Protein AF-A0A972D7H2-F1 (afdb_monomer_lite)

Structure (mmCIF, N/CA/C/O backbone):
data_AF-A0A972D7H2-F1
#
_entry.id   AF-A0A972D7H2-F1
#
loop_
_atom_site.group_PDB
_atom_site.id
_atom_site.type_symbol
_atom_site.label_atom_id
_atom_site.label_alt_id
_atom_site.label_comp_id
_atom_site.label_asym_id
_atom_site.label_entity_id
_atom_site.label_seq_id
_atom_site.pdbx_PDB_ins_code
_atom_site.Cartn_x
_atom_site.Cartn_y
_atom_site.Cartn_z
_atom_site.occupancy
_atom_site.B_iso_or_equiv
_atom_site.auth_seq_id
_atom_site.auth_comp_id
_atom_site.auth_asym_id
_atom_site.auth_atom_id
_atom_site.pdbx_PDB_model_num
ATOM 1 N N . MET A 1 1 ? 6.252 17.480 6.987 1.00 74.50 1 MET A N 1
ATOM 2 C CA . MET A 1 1 ? 6.731 16.489 5.994 1.00 74.50 1 MET A CA 1
ATOM 3 C C . MET A 1 1 ? 5.592 15.931 5.145 1.00 74.50 1 MET A C 1
ATOM 5 O O . MET A 1 1 ? 5.619 16.167 3.950 1.00 74.50 1 MET A O 1
ATOM 9 N N . ALA A 1 2 ? 4.555 15.299 5.715 1.00 79.94 2 ALA A N 1
ATOM 10 C CA . ALA A 1 2 ? 3.420 14.775 4.929 1.00 79.94 2 ALA A CA 1
ATOM 11 C C . ALA A 1 2 ? 2.695 15.836 4.071 1.00 79.94 2 ALA A C 1
ATOM 13 O O . ALA A 1 2 ? 2.319 15.566 2.938 1.00 79.94 2 ALA A O 1
ATOM 14 N N . THR A 1 3 ? 2.565 17.066 4.576 1.00 86.88 3 THR A N 1
ATOM 15 C CA . THR A 1 3 ? 1.987 18.200 3.833 1.00 86.88 3 THR A CA 1
ATOM 16 C C . THR A 1 3 ? 2.800 18.594 2.600 1.00 86.88 3 THR A C 1
ATOM 18 O O . THR A 1 3 ? 2.220 18.931 1.575 1.00 86.88 3 THR A O 1
ATOM 21 N N . LEU A 1 4 ? 4.132 18.516 2.675 1.00 90.06 4 LEU A N 1
ATOM 22 C CA . LEU A 1 4 ? 5.018 18.800 1.543 1.00 90.06 4 LEU A CA 1
ATOM 23 C C . LEU A 1 4 ? 4.892 17.720 0.468 1.00 90.06 4 LEU A C 1
ATOM 25 O O . LEU A 1 4 ? 4.813 18.045 -0.709 1.00 90.06 4 LEU A O 1
ATOM 29 N N . VAL A 1 5 ? 4.811 16.451 0.881 1.00 87.50 5 VAL A N 1
ATOM 30 C CA . VAL A 1 5 ? 4.584 15.324 -0.038 1.00 87.50 5 VAL A CA 1
ATOM 31 C C . VAL A 1 5 ? 3.236 15.475 -0.744 1.00 87.50 5 VAL A C 1
ATOM 33 O O . VAL A 1 5 ? 3.167 15.346 -1.961 1.00 87.50 5 VAL A O 1
ATOM 36 N N . LEU A 1 6 ? 2.183 15.830 -0.004 1.00 89.06 6 LEU A N 1
ATOM 37 C CA . LEU A 1 6 ? 0.860 16.091 -0.574 1.00 89.06 6 LEU A CA 1
ATOM 38 C C . LEU A 1 6 ? 0.866 17.254 -1.569 1.00 89.06 6 LEU A C 1
ATOM 40 O O . LEU A 1 6 ? 0.322 17.121 -2.661 1.00 89.06 6 LEU A O 1
ATOM 44 N N . LEU A 1 7 ? 1.503 18.376 -1.226 1.00 94.00 7 LEU A N 1
ATOM 45 C CA . LEU A 1 7 ? 1.633 19.508 -2.145 1.00 94.00 7 LEU A CA 1
ATOM 46 C C . LEU A 1 7 ? 2.403 19.122 -3.411 1.00 94.00 7 LEU A C 1
ATOM 48 O O . LEU A 1 7 ? 1.968 19.464 -4.507 1.00 94.00 7 LEU A O 1
ATOM 52 N N . ALA A 1 8 ? 3.493 18.363 -3.278 1.00 92.38 8 ALA A N 1
ATOM 53 C CA . ALA A 1 8 ? 4.245 17.864 -4.424 1.00 92.38 8 ALA A CA 1
ATOM 54 C C . ALA A 1 8 ? 3.374 16.980 -5.331 1.00 92.38 8 ALA A C 1
ATOM 56 O O . ALA A 1 8 ? 3.369 17.172 -6.543 1.00 92.38 8 ALA A O 1
ATOM 57 N N . MET A 1 9 ? 2.583 16.067 -4.759 1.00 93.12 9 MET A N 1
ATOM 58 C CA . MET A 1 9 ? 1.653 15.233 -5.528 1.00 93.12 9 MET A CA 1
ATOM 59 C C . MET A 1 9 ? 0.593 16.063 -6.259 1.00 93.12 9 MET A C 1
ATOM 61 O O . MET A 1 9 ? 0.313 15.803 -7.424 1.00 93.12 9 MET A O 1
ATOM 65 N N . ILE A 1 10 ? 0.030 17.087 -5.613 1.00 94.31 10 ILE A N 1
ATOM 66 C CA . ILE A 1 10 ? -0.956 17.973 -6.247 1.00 94.31 10 ILE A CA 1
ATOM 67 C C . ILE A 1 10 ? -0.339 18.697 -7.448 1.00 94.31 10 ILE A C 1
ATOM 69 O O . ILE A 1 10 ? -0.945 18.734 -8.517 1.00 94.31 10 ILE A O 1
ATOM 73 N N . VAL A 1 11 ? 0.875 19.234 -7.297 1.00 95.38 11 VAL A N 1
ATOM 74 C CA . VAL A 1 11 ? 1.580 19.933 -8.383 1.00 95.38 11 VAL A CA 1
ATOM 75 C C . VAL A 1 11 ? 1.874 18.987 -9.546 1.00 95.38 11 VAL A C 1
ATOM 77 O O . VAL A 1 11 ? 1.596 19.326 -10.694 1.00 95.38 11 VAL A O 1
ATOM 80 N N . VAL A 1 12 ? 2.389 17.789 -9.260 1.00 93.50 12 VAL A N 1
ATOM 81 C CA . VAL A 1 12 ? 2.706 16.783 -10.284 1.00 93.50 12 VAL A CA 1
ATOM 82 C C . VAL A 1 12 ? 1.443 16.328 -11.026 1.00 93.50 12 VAL A C 1
ATOM 84 O O . VAL A 1 12 ? 1.440 16.285 -12.255 1.00 93.50 12 VAL A O 1
ATOM 87 N N . ALA A 1 13 ? 0.347 16.071 -10.308 1.00 92.62 13 ALA A N 1
ATOM 88 C CA . ALA A 1 13 ? -0.932 15.698 -10.911 1.00 92.62 13 ALA A CA 1
ATOM 89 C C . ALA A 1 13 ? -1.507 16.819 -11.791 1.00 92.62 13 ALA A C 1
ATOM 91 O O . ALA A 1 13 ? -1.978 16.561 -12.900 1.00 92.62 13 ALA A O 1
ATOM 92 N N . ALA A 1 14 ? -1.431 18.072 -11.331 1.00 94.69 14 ALA A N 1
ATOM 93 C CA . ALA A 1 14 ? -1.861 19.230 -12.109 1.00 94.69 14 ALA A CA 1
ATOM 94 C C . ALA A 1 14 ? -1.016 19.410 -13.382 1.00 94.69 14 ALA A C 1
ATOM 96 O O . ALA A 1 14 ? -1.569 19.680 -14.448 1.00 94.69 14 ALA A O 1
ATOM 97 N N . ALA A 1 15 ? 0.303 19.201 -13.298 1.00 92.94 15 ALA A N 1
ATOM 98 C CA . ALA A 1 15 ? 1.198 19.253 -14.451 1.00 92.94 15 ALA A CA 1
ATOM 99 C C . ALA A 1 15 ? 0.859 18.168 -15.488 1.00 92.94 15 ALA A C 1
ATOM 101 O O . ALA A 1 15 ? 0.729 18.477 -16.672 1.00 92.94 15 ALA A O 1
ATOM 102 N N . GLN A 1 16 ? 0.632 16.920 -15.061 1.00 92.94 16 GLN A N 1
ATOM 103 C CA . GLN A 1 16 ? 0.207 15.846 -15.966 1.00 92.94 16 GLN A CA 1
ATOM 104 C C . GLN A 1 16 ? -1.153 16.132 -16.614 1.00 92.94 16 GLN A C 1
ATOM 106 O O . GLN A 1 16 ? -1.314 15.922 -17.817 1.00 92.94 16 GLN A O 1
ATOM 111 N N . ALA A 1 17 ? -2.126 16.634 -15.848 1.00 91.81 17 ALA A N 1
ATOM 112 C CA . ALA A 1 17 ? -3.437 17.001 -16.378 1.00 91.81 17 ALA A CA 1
ATOM 113 C C . ALA A 1 17 ? -3.331 18.113 -17.436 1.00 91.81 17 ALA A C 1
ATOM 115 O O . ALA A 1 17 ? -3.948 18.016 -18.498 1.00 91.81 17 ALA A O 1
ATOM 116 N N . LEU A 1 18 ? -2.502 19.131 -17.183 1.00 92.69 18 LEU A N 1
ATOM 117 C CA . LEU A 1 18 ? -2.253 20.220 -18.125 1.00 92.69 18 LEU A CA 1
ATOM 118 C C . LEU A 1 18 ? -1.589 19.717 -19.412 1.00 92.69 18 LEU A C 1
ATOM 120 O O . LEU A 1 18 ? -2.056 20.038 -20.503 1.00 92.69 18 LEU A O 1
ATOM 124 N N . LEU A 1 19 ? -0.537 18.903 -19.299 1.00 90.75 19 LEU A N 1
ATOM 125 C CA . LEU A 1 19 ? 0.175 18.359 -20.457 1.00 90.75 19 LEU A CA 1
ATOM 126 C C . LEU A 1 19 ? -0.716 17.442 -21.311 1.00 90.75 19 LEU A C 1
ATOM 128 O O . LEU A 1 19 ? -0.676 17.520 -22.540 1.00 90.75 19 LEU A O 1
ATOM 132 N N . ARG A 1 20 ? -1.581 16.628 -20.688 1.00 90.75 20 ARG A N 1
ATOM 133 C CA . ARG A 1 20 ? -2.591 15.828 -21.408 1.00 90.75 20 ARG A CA 1
ATOM 134 C C . ARG A 1 20 ? -3.602 16.716 -22.133 1.00 90.75 20 ARG A C 1
ATOM 136 O O . ARG A 1 20 ? -3.950 16.439 -23.277 1.00 90.75 20 ARG A O 1
ATOM 143 N N . ASN A 1 21 ? -4.029 17.814 -21.509 1.00 92.69 21 ASN A N 1
ATOM 144 C CA . ASN A 1 21 ? -4.937 18.761 -22.152 1.00 92.69 21 ASN A CA 1
ATOM 145 C C . ASN A 1 21 ? -4.282 19.465 -23.357 1.00 92.69 21 ASN A C 1
ATOM 147 O O . ASN A 1 21 ? -4.898 19.585 -24.410 1.00 92.69 21 ASN A O 1
ATOM 151 N N . LEU A 1 22 ? -3.010 19.861 -23.243 1.00 90.44 22 LEU A N 1
ATOM 152 C CA . LEU A 1 22 ? -2.249 20.468 -24.344 1.00 90.44 22 LEU A CA 1
ATOM 153 C C . LEU A 1 22 ? -2.005 19.487 -25.500 1.00 90.44 22 LEU A C 1
ATOM 155 O O . LEU A 1 22 ? -2.090 19.863 -26.671 1.00 90.44 22 LEU A O 1
ATOM 159 N N . THR A 1 23 ? -1.781 18.216 -25.174 1.00 89.12 23 THR A N 1
ATOM 160 C CA . THR A 1 23 ? -1.689 17.131 -26.158 1.00 89.12 23 THR A CA 1
ATOM 161 C C . THR A 1 23 ? -2.988 16.995 -26.955 1.00 89.12 23 THR A C 1
ATOM 163 O O . THR A 1 23 ? -2.945 16.931 -28.182 1.00 89.12 23 THR A O 1
ATOM 166 N N . ASN A 1 24 ? -4.147 17.059 -26.287 1.00 87.88 24 ASN A N 1
ATOM 167 C CA . ASN A 1 24 ? -5.454 17.041 -26.957 1.00 87.88 24 ASN A CA 1
ATOM 168 C C . ASN A 1 24 ? -5.671 18.248 -27.886 1.00 87.88 24 ASN A C 1
ATOM 170 O O . ASN A 1 24 ? -6.401 18.137 -28.866 1.00 87.88 24 ASN A O 1
ATOM 174 N N . THR A 1 25 ? -5.029 19.390 -27.614 1.00 86.38 25 THR A N 1
ATOM 175 C CA . THR A 1 25 ? -5.073 20.577 -28.491 1.00 86.38 25 THR A CA 1
ATOM 176 C C . THR A 1 25 ? -4.073 20.540 -29.655 1.00 86.38 25 THR A C 1
ATOM 178 O O . THR A 1 25 ? -4.025 21.481 -30.442 1.00 86.38 25 THR A O 1
ATOM 181 N N . GLY A 1 26 ? -3.284 19.466 -29.793 1.00 82.62 26 GLY A N 1
ATOM 182 C CA . GLY A 1 26 ? -2.349 19.268 -30.906 1.00 82.62 26 GLY A CA 1
ATOM 183 C C . GLY A 1 26 ? -0.938 19.825 -30.685 1.00 82.62 26 GLY A C 1
ATOM 184 O O . GLY A 1 26 ? -0.164 19.927 -31.636 1.00 82.62 26 GLY A O 1
ATOM 185 N N . ALA A 1 27 ? -0.564 20.178 -29.452 1.00 84.56 27 ALA A N 1
ATOM 186 C CA . ALA A 1 27 ? 0.799 20.605 -29.141 1.00 84.56 27 ALA A CA 1
ATOM 187 C C . ALA A 1 27 ? 1.770 19.407 -29.177 1.00 84.56 27 ALA A C 1
ATOM 189 O O . ALA A 1 27 ? 1.839 18.630 -28.228 1.00 84.56 27 ALA A O 1
ATOM 190 N N . GLY A 1 28 ? 2.547 19.265 -30.257 1.00 79.69 28 GLY A N 1
ATOM 191 C CA . GLY A 1 28 ? 3.482 18.141 -30.440 1.00 79.69 28 GLY A CA 1
ATOM 192 C C . GLY A 1 28 ? 4.519 17.992 -29.318 1.00 79.69 28 GLY A C 1
ATOM 193 O O . GLY A 1 28 ? 4.772 16.881 -28.862 1.00 79.69 28 GLY A O 1
ATOM 194 N N . TRP A 1 29 ? 5.028 19.111 -28.789 1.00 86.44 29 TRP A N 1
ATOM 195 C CA . TRP A 1 29 ? 5.993 19.131 -27.679 1.00 86.44 29 TRP A CA 1
ATOM 196 C C . TRP A 1 29 ? 5.413 18.615 -26.351 1.00 86.44 29 TRP A C 1
ATOM 198 O O . TRP A 1 29 ? 6.158 18.168 -25.480 1.00 86.44 29 TRP A O 1
ATOM 208 N N . ALA A 1 30 ? 4.085 18.651 -26.176 1.00 86.31 30 ALA A N 1
ATOM 209 C CA . ALA A 1 30 ? 3.447 18.192 -24.945 1.00 86.31 30 ALA A CA 1
ATOM 210 C C . ALA A 1 30 ? 3.551 16.666 -24.786 1.00 86.31 30 ALA A C 1
ATOM 212 O O . ALA A 1 30 ? 3.687 16.182 -23.664 1.00 86.31 30 ALA A O 1
ATOM 213 N N . ASN A 1 31 ? 3.577 15.918 -25.896 1.00 85.25 31 ASN A N 1
ATOM 214 C CA . ASN A 1 31 ? 3.806 14.472 -25.878 1.00 85.25 31 ASN A CA 1
ATOM 215 C C . ASN A 1 31 ? 5.219 14.120 -25.400 1.00 85.25 31 ASN A C 1
ATOM 217 O O . ASN A 1 31 ? 5.384 13.220 -24.582 1.00 85.25 31 ASN A O 1
ATOM 221 N N . GLU A 1 32 ? 6.231 14.855 -25.863 1.00 86.88 32 GLU A N 1
ATOM 222 C CA . GLU A 1 32 ? 7.621 14.654 -25.435 1.00 86.88 32 GLU A CA 1
ATOM 223 C C . GLU A 1 32 ? 7.814 15.020 -23.956 1.00 86.88 32 GLU A C 1
ATOM 225 O O . GLU A 1 32 ? 8.515 14.332 -23.218 1.00 86.88 32 GLU A O 1
ATOM 230 N N . ALA A 1 33 ? 7.134 16.065 -23.478 1.00 87.50 33 ALA A N 1
ATOM 231 C CA . ALA A 1 33 ? 7.126 16.395 -22.056 1.00 87.50 33 ALA A CA 1
ATOM 232 C C . ALA A 1 33 ? 6.416 15.316 -21.208 1.00 87.50 33 ALA A C 1
ATOM 234 O O . ALA A 1 33 ? 6.850 15.023 -20.092 1.00 87.50 33 ALA A O 1
ATOM 235 N N . LEU A 1 34 ? 5.347 14.695 -21.728 1.00 86.62 34 LEU A N 1
ATOM 236 C CA . LEU A 1 34 ? 4.644 13.598 -21.051 1.00 86.62 34 LEU A CA 1
ATOM 237 C C . LEU A 1 34 ? 5.514 12.347 -20.908 1.00 86.62 34 LEU A C 1
ATOM 239 O O . LEU A 1 34 ? 5.491 11.722 -19.849 1.00 86.62 34 LEU A O 1
ATOM 243 N N . THR A 1 35 ? 6.299 11.991 -21.927 1.00 83.75 35 THR A N 1
ATOM 244 C CA . THR A 1 35 ? 7.197 10.829 -21.847 1.00 83.75 35 THR A CA 1
ATOM 245 C C . THR A 1 35 ? 8.329 11.055 -20.846 1.00 83.75 35 THR A C 1
ATOM 247 O O . THR A 1 35 ? 8.656 10.144 -20.087 1.00 83.75 35 THR A O 1
ATOM 250 N N . GLN A 1 36 ? 8.861 12.279 -20.744 1.00 86.50 36 GLN A N 1
ATOM 251 C CA . GLN A 1 36 ? 9.856 12.627 -19.717 1.00 86.50 36 GLN A CA 1
ATOM 252 C C . GLN A 1 36 ? 9.303 12.537 -18.287 1.00 86.50 36 GLN A C 1
ATOM 254 O O . GLN A 1 36 ? 10.052 12.262 -17.346 1.00 86.50 36 GLN A O 1
ATOM 259 N N . ILE A 1 37 ? 7.993 12.738 -18.109 1.00 87.19 37 ILE A N 1
ATOM 260 C CA . ILE A 1 37 ? 7.324 12.657 -16.807 1.00 87.19 37 ILE A CA 1
ATOM 261 C C . ILE A 1 37 ? 6.563 11.337 -16.592 1.00 87.19 37 ILE A C 1
ATOM 263 O O . ILE A 1 37 ? 5.710 11.253 -15.713 1.00 87.19 37 ILE A O 1
ATOM 267 N N . ALA A 1 38 ? 6.896 10.264 -17.317 1.00 82.88 38 ALA A N 1
ATOM 268 C CA . ALA A 1 38 ? 6.255 8.950 -17.150 1.00 82.88 38 ALA A CA 1
ATOM 269 C C . ALA A 1 38 ? 6.352 8.390 -15.711 1.00 82.88 38 ALA A C 1
ATOM 271 O O . ALA A 1 38 ? 5.503 7.618 -15.265 1.00 82.88 38 ALA A O 1
ATOM 272 N N . TRP A 1 39 ? 7.352 8.826 -14.938 1.00 85.31 39 TRP A N 1
ATOM 273 C CA . TRP A 1 39 ? 7.498 8.483 -13.520 1.00 85.31 39 TRP A CA 1
ATOM 274 C C . TRP A 1 39 ? 6.407 9.090 -12.620 1.00 85.31 39 TRP A C 1
ATOM 276 O O . TRP A 1 39 ? 6.195 8.602 -11.508 1.00 85.31 39 TRP A O 1
ATOM 286 N N . ALA A 1 40 ? 5.719 10.149 -13.061 1.00 88.62 40 ALA A N 1
ATOM 287 C CA . ALA A 1 40 ? 4.735 10.850 -12.243 1.00 88.62 40 ALA A CA 1
ATOM 288 C C . ALA A 1 40 ? 3.519 9.980 -11.917 1.00 88.62 40 ALA A C 1
ATOM 290 O O . ALA A 1 40 ? 3.101 9.968 -10.761 1.00 88.62 40 ALA A O 1
ATOM 291 N N . ASP A 1 41 ? 3.008 9.196 -12.872 1.00 86.06 41 ASP A N 1
ATOM 292 C CA . ASP A 1 41 ? 1.876 8.289 -12.626 1.00 86.06 41 ASP A CA 1
ATOM 293 C C . ASP A 1 41 ? 2.213 7.306 -11.489 1.00 86.06 41 ASP A C 1
ATOM 295 O O . ASP A 1 41 ? 1.456 7.130 -10.531 1.00 86.06 41 ASP A O 1
ATOM 299 N N . GLN A 1 42 ? 3.426 6.755 -11.541 1.00 82.69 42 GLN A N 1
ATOM 300 C CA . GLN A 1 42 ? 3.966 5.829 -10.550 1.00 82.69 42 GLN A CA 1
ATOM 301 C C . GLN A 1 42 ? 4.171 6.480 -9.176 1.00 82.69 42 GLN A C 1
ATOM 303 O O . GLN A 1 42 ? 3.840 5.892 -8.139 1.00 82.69 42 GLN A O 1
ATOM 308 N N . PHE A 1 43 ? 4.687 7.709 -9.152 1.00 86.12 43 PHE A N 1
ATOM 309 C CA . PHE A 1 43 ? 4.858 8.491 -7.930 1.00 86.12 43 PHE A CA 1
ATOM 310 C C . PHE A 1 43 ? 3.515 8.836 -7.275 1.00 86.12 43 PHE A C 1
ATOM 312 O O . PHE A 1 43 ? 3.371 8.684 -6.062 1.00 86.12 43 PHE A O 1
ATOM 319 N N . LEU A 1 44 ? 2.516 9.246 -8.059 1.00 89.00 44 LEU A N 1
ATOM 320 C CA . LEU A 1 44 ? 1.189 9.595 -7.556 1.00 89.00 44 LEU A CA 1
ATOM 321 C C . LEU A 1 44 ? 0.445 8.379 -7.010 1.00 89.00 44 LEU A C 1
ATOM 323 O O . LEU A 1 44 ? -0.119 8.451 -5.915 1.00 89.00 44 LEU A O 1
ATOM 327 N N . GLN A 1 45 ? 0.463 7.252 -7.724 1.00 86.19 45 GLN A N 1
ATOM 328 C CA . GLN A 1 45 ? -0.229 6.039 -7.292 1.00 86.19 45 GLN A CA 1
ATOM 329 C C . GLN A 1 45 ? 0.348 5.512 -5.971 1.00 86.19 45 GLN A C 1
ATOM 331 O O . GLN A 1 45 ? -0.382 5.308 -4.996 1.00 86.19 45 GLN A O 1
ATOM 336 N N . LYS A 1 46 ? 1.676 5.362 -5.900 1.00 83.88 46 LYS A N 1
ATOM 337 C CA . LYS A 1 46 ? 2.363 4.856 -4.702 1.00 83.88 46 LYS A CA 1
ATOM 338 C C . LYS A 1 46 ? 2.339 5.881 -3.570 1.00 83.88 46 LYS A C 1
ATOM 340 O O . LYS A 1 46 ? 2.097 5.515 -2.422 1.00 83.88 46 LYS A O 1
ATOM 345 N N . GLY A 1 47 ? 2.524 7.163 -3.879 1.00 86.81 47 GLY A N 1
ATOM 346 C CA . GLY A 1 47 ? 2.445 8.254 -2.909 1.00 86.81 47 GLY A CA 1
ATOM 347 C C . GLY A 1 47 ? 1.080 8.321 -2.227 1.00 86.81 47 GLY A C 1
ATOM 348 O O . GLY A 1 47 ? 1.011 8.418 -1.003 1.00 86.81 47 GLY A O 1
ATOM 349 N N . THR A 1 48 ? -0.007 8.166 -2.990 1.00 88.06 48 THR A N 1
ATOM 350 C CA . THR A 1 48 ? -1.376 8.171 -2.444 1.00 88.06 48 THR A CA 1
ATOM 351 C C . THR A 1 48 ? -1.581 7.012 -1.479 1.00 88.06 48 THR A C 1
ATOM 353 O O . THR A 1 48 ? -2.119 7.204 -0.390 1.00 88.06 48 THR A O 1
ATOM 356 N N . LEU A 1 49 ? -1.098 5.821 -1.841 1.00 83.81 49 LEU A N 1
ATOM 357 C CA . LEU A 1 49 ? -1.181 4.638 -0.992 1.00 83.81 49 LEU A CA 1
ATOM 358 C C . LEU A 1 49 ? -0.437 4.832 0.339 1.00 83.81 49 LEU A C 1
ATOM 360 O O . LEU A 1 49 ? -0.985 4.563 1.408 1.00 83.81 49 LEU A O 1
ATOM 364 N N . TRP A 1 50 ? 0.786 5.366 0.291 1.00 84.38 50 TRP A N 1
ATOM 365 C CA . TRP A 1 50 ? 1.568 5.665 1.492 1.00 84.38 50 TRP A CA 1
ATOM 366 C C . TRP A 1 50 ? 0.915 6.727 2.372 1.00 84.38 50 TRP A C 1
ATOM 368 O O . TRP A 1 50 ? 0.843 6.557 3.591 1.00 84.38 50 TRP A O 1
ATOM 378 N N . VAL A 1 51 ? 0.404 7.807 1.779 1.00 86.75 51 VAL A N 1
ATOM 379 C CA . VAL A 1 51 ? -0.296 8.857 2.526 1.00 86.75 51 VAL A CA 1
ATOM 380 C C . VAL A 1 51 ? -1.580 8.318 3.157 1.00 86.75 51 VAL A C 1
ATOM 382 O O . VAL A 1 51 ? -1.857 8.644 4.310 1.00 86.75 51 VAL A O 1
ATOM 385 N N . ALA A 1 52 ? -2.323 7.451 2.466 1.00 84.44 52 ALA A N 1
ATOM 386 C CA . ALA A 1 52 ? -3.504 6.798 3.021 1.00 84.44 52 ALA A CA 1
ATOM 387 C C . ALA A 1 52 ? -3.150 5.940 4.247 1.00 84.44 52 ALA A C 1
ATOM 389 O O . ALA A 1 52 ? -3.806 6.055 5.284 1.00 84.44 52 ALA A O 1
ATOM 390 N N . PHE A 1 53 ? -2.075 5.145 4.184 1.00 81.31 53 PHE A N 1
ATOM 391 C CA . PHE A 1 53 ? -1.625 4.354 5.335 1.00 81.31 53 PHE A CA 1
ATOM 392 C C . PHE A 1 53 ? -1.127 5.206 6.498 1.00 81.31 53 PHE A C 1
ATOM 394 O O . PHE A 1 53 ? -1.473 4.931 7.649 1.00 81.31 53 PHE A O 1
ATOM 401 N N . LEU A 1 54 ? -0.352 6.256 6.225 1.00 83.62 54 LEU A N 1
ATOM 402 C CA . LEU A 1 54 ? 0.107 7.182 7.260 1.00 83.62 54 LEU A CA 1
ATOM 403 C C . LEU A 1 54 ? -1.068 7.931 7.901 1.00 83.62 54 LEU A C 1
ATOM 405 O O . LEU A 1 54 ? -1.114 8.060 9.123 1.00 83.62 54 LEU A O 1
ATOM 409 N N . GLY A 1 55 ? -2.040 8.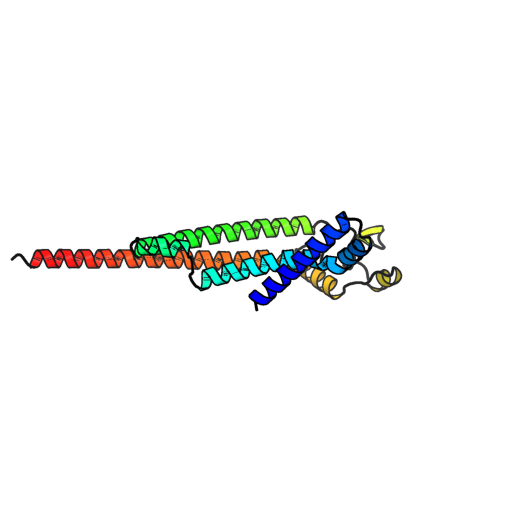366 7.097 1.00 82.06 55 GLY A N 1
ATOM 410 C CA . GLY A 1 55 ? -3.268 9.004 7.565 1.00 82.06 55 GLY A CA 1
ATOM 411 C C . GLY A 1 55 ? -4.105 8.077 8.444 1.00 82.06 55 GLY A C 1
ATOM 412 O O . GLY A 1 55 ? -4.504 8.470 9.540 1.00 82.06 55 GLY A O 1
ATOM 413 N N . ALA A 1 56 ? -4.302 6.827 8.018 1.00 77.12 56 ALA A N 1
ATOM 414 C CA . ALA A 1 56 ? -5.015 5.815 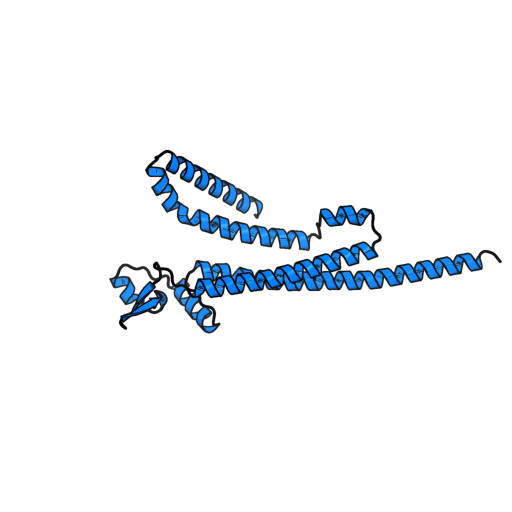8.795 1.00 77.12 56 ALA A CA 1
ATOM 415 C C . ALA A 1 56 ? -4.298 5.490 10.118 1.00 77.12 56 ALA A C 1
ATOM 417 O O . ALA A 1 56 ? -4.924 5.467 11.179 1.00 77.12 56 ALA A O 1
ATOM 418 N N . SER A 1 57 ? -2.975 5.305 10.080 1.00 77.19 57 SER A N 1
ATOM 419 C CA . SER A 1 57 ? -2.153 5.061 11.272 1.00 77.19 57 SER A CA 1
ATOM 420 C C . SER A 1 57 ? -2.236 6.223 12.270 1.00 77.19 57 SER A C 1
ATOM 422 O O . SER A 1 57 ? -2.438 6.003 13.468 1.00 77.19 57 SER A O 1
ATOM 424 N N . LEU A 1 58 ? -2.160 7.469 11.784 1.00 80.19 58 LEU A N 1
ATOM 425 C CA . LEU A 1 58 ? -2.268 8.666 12.619 1.00 80.19 58 LEU A CA 1
ATOM 426 C C . LEU A 1 58 ? -3.665 8.812 13.237 1.00 80.19 58 LEU A C 1
ATOM 428 O O . LEU A 1 58 ? -3.772 9.093 14.432 1.00 80.19 58 LEU A O 1
ATOM 432 N N . ALA A 1 59 ? -4.726 8.574 12.461 1.00 74.06 59 ALA A N 1
ATOM 433 C CA . ALA A 1 59 ? -6.103 8.624 12.952 1.00 74.06 59 ALA A CA 1
ATOM 434 C C . ALA A 1 59 ? -6.327 7.640 14.112 1.00 74.06 59 ALA A C 1
ATOM 436 O O . ALA A 1 59 ? -6.902 8.010 15.140 1.00 74.06 59 ALA A O 1
ATOM 437 N N . VAL A 1 60 ? -5.787 6.419 14.000 1.00 68.75 60 VAL A N 1
ATOM 438 C CA . VAL A 1 60 ? -5.876 5.415 15.070 1.00 68.75 60 VAL A CA 1
ATOM 439 C C . VAL A 1 60 ? -4.967 5.733 16.254 1.00 68.75 60 VAL A C 1
ATOM 441 O O . VAL A 1 60 ? -5.332 5.445 17.400 1.00 68.75 60 VAL A O 1
ATOM 444 N N . HIS A 1 61 ? -3.786 6.314 16.026 1.00 69.19 61 HIS A N 1
ATOM 445 C CA . HIS A 1 61 ? -2.902 6.717 17.118 1.00 69.19 61 HIS A CA 1
ATOM 446 C C . HIS A 1 61 ? -3.531 7.822 17.970 1.00 69.19 61 HIS A C 1
ATOM 448 O O . HIS A 1 61 ? -3.564 7.698 19.191 1.00 69.19 61 HIS A O 1
ATOM 454 N N . SER A 1 62 ? -4.088 8.858 17.341 1.00 69.25 62 SER A N 1
ATOM 455 C CA . SER A 1 62 ? -4.663 10.002 18.053 1.00 69.25 62 SER A CA 1
ATOM 456 C C . SER A 1 62 ? -6.067 9.754 18.620 1.00 69.25 62 SER A C 1
ATOM 458 O O . SER A 1 62 ? -6.637 10.687 19.177 1.00 69.25 62 SER A O 1
ATOM 460 N N . ASN A 1 63 ? -6.644 8.549 18.468 1.00 64.81 63 ASN A N 1
ATOM 461 C CA . ASN A 1 63 ? -8.049 8.246 18.801 1.00 64.81 63 ASN A CA 1
ATOM 462 C C . ASN A 1 63 ? -9.046 9.277 18.225 1.00 64.81 63 ASN A C 1
ATOM 464 O O . ASN A 1 63 ? -10.162 9.407 18.717 1.00 64.81 63 ASN A O 1
ATOM 468 N N . LYS A 1 64 ? -8.661 10.014 17.173 1.00 58.28 64 LYS A N 1
ATOM 469 C CA . LYS A 1 64 ? -9.471 11.078 16.569 1.00 58.28 64 LYS A CA 1
ATOM 470 C C . LYS A 1 64 ? -10.463 10.460 15.590 1.00 58.28 64 LYS A C 1
ATOM 472 O O . LYS A 1 64 ? -10.375 10.657 14.382 1.00 58.28 64 LYS A O 1
ATOM 477 N N . HIS A 1 65 ? -11.414 9.698 16.112 1.00 61.44 65 HIS A N 1
ATOM 478 C CA . HIS A 1 65 ? -12.582 9.279 15.351 1.00 61.44 65 HIS A CA 1
ATOM 479 C C . HIS A 1 65 ? -13.638 10.381 15.461 1.00 61.44 65 HIS A C 1
ATOM 481 O O . HIS A 1 65 ? -14.522 10.321 16.310 1.00 61.44 65 HIS A O 1
ATOM 487 N N . ILE A 1 66 ? -13.533 11.402 14.604 1.00 54.78 66 ILE A N 1
ATOM 488 C CA . ILE A 1 66 ? -14.396 12.601 14.615 1.00 54.78 66 ILE A CA 1
ATOM 489 C C . ILE A 1 66 ? -15.895 12.234 14.670 1.00 54.78 66 ILE A C 1
ATOM 491 O O . ILE A 1 66 ? -16.660 12.883 15.378 1.00 54.78 66 ILE A O 1
ATOM 495 N N . GLY A 1 67 ? -16.311 11.160 13.986 1.00 57.06 67 GLY A N 1
ATOM 496 C CA . GLY A 1 67 ? -17.701 10.683 13.999 1.00 57.06 67 GLY A CA 1
ATOM 497 C C . GLY A 1 67 ? -18.127 9.945 15.276 1.00 57.06 67 GLY A C 1
ATOM 498 O O . GLY A 1 67 ? -19.277 10.068 15.691 1.00 57.06 67 GLY A O 1
ATOM 499 N N . ILE A 1 68 ? -17.218 9.215 15.936 1.00 58.75 68 ILE A N 1
ATOM 500 C CA . ILE A 1 68 ? -17.534 8.508 17.191 1.00 58.75 68 ILE A CA 1
ATOM 501 C C . ILE A 1 68 ? -17.579 9.499 18.352 1.00 58.75 68 ILE A C 1
ATOM 503 O O . ILE A 1 68 ? -18.399 9.341 19.253 1.00 58.75 68 ILE A O 1
ATOM 507 N N . ASP A 1 69 ? -16.746 10.542 18.328 1.00 60.41 69 ASP A N 1
ATOM 508 C CA . ASP A 1 69 ? -16.680 11.494 19.436 1.00 60.41 69 ASP A CA 1
ATOM 509 C C . ASP A 1 69 ? -17.980 12.298 19.615 1.00 60.41 69 ASP A C 1
ATOM 511 O O . ASP A 1 69 ? -18.368 12.557 20.755 1.00 60.41 69 ASP A O 1
ATOM 515 N N . VAL A 1 70 ? -18.711 12.617 18.536 1.00 66.00 70 VAL A N 1
ATOM 516 C CA . VAL A 1 70 ? -20.033 13.274 18.626 1.00 66.00 70 VAL A CA 1
ATOM 517 C C . VAL A 1 70 ? -21.069 12.354 19.266 1.00 66.00 70 VAL A C 1
ATOM 519 O O . VAL A 1 70 ? -21.753 12.769 20.200 1.00 66.00 70 VAL A O 1
ATOM 522 N N . LEU A 1 71 ? -21.146 11.096 18.820 1.00 62.56 71 LEU A N 1
ATOM 523 C CA . LEU A 1 71 ? -22.056 10.111 19.405 1.00 62.56 71 LEU A CA 1
ATOM 524 C C . LEU A 1 71 ? -21.690 9.848 20.874 1.00 62.56 71 LEU A C 1
ATOM 526 O O . LEU A 1 71 ? -22.562 9.786 21.733 1.00 62.56 71 LEU A O 1
ATOM 530 N N . SER A 1 72 ? -20.392 9.814 21.190 1.00 60.56 72 SER A N 1
ATOM 531 C CA . SER A 1 72 ? -19.874 9.562 22.537 1.00 60.56 72 SER A CA 1
ATOM 532 C C . SER A 1 72 ? -20.203 10.628 23.582 1.00 60.56 72 SER A C 1
ATOM 534 O O . SER A 1 72 ? -20.093 10.344 24.770 1.00 60.56 72 SER A O 1
ATOM 536 N N . ARG A 1 73 ? -20.614 11.836 23.170 1.00 66.69 73 ARG A N 1
ATOM 537 C CA . ARG A 1 73 ? -21.085 12.869 24.107 1.00 66.69 73 ARG A CA 1
ATOM 538 C C . ARG A 1 73 ? -22.475 12.577 24.665 1.00 66.69 73 ARG A C 1
ATOM 540 O O . ARG A 1 73 ? -22.849 13.190 25.657 1.00 66.69 73 ARG A O 1
ATOM 547 N N . VAL A 1 74 ? -23.225 11.673 24.033 1.00 73.19 74 VAL A N 1
ATOM 548 C CA . VAL A 1 74 ? -24.621 11.373 24.385 1.00 73.19 74 VAL A CA 1
ATOM 549 C C . VAL A 1 74 ? -24.769 9.984 25.023 1.00 73.19 74 VAL A C 1
ATOM 551 O O . VAL A 1 74 ? -25.736 9.749 25.740 1.00 73.19 74 VAL A O 1
ATOM 554 N N . VAL A 1 75 ? -23.821 9.060 24.807 1.00 74.81 75 VAL A N 1
ATOM 555 C CA . VAL A 1 75 ? -23.900 7.670 25.308 1.00 74.81 75 VAL A CA 1
ATOM 556 C C . VAL A 1 75 ? -23.047 7.422 26.564 1.00 74.81 75 VAL A C 1
ATOM 558 O O . VAL A 1 75 ? -21.984 8.028 26.713 1.00 74.81 75 VAL A O 1
ATOM 561 N N . PRO A 1 76 ? -23.452 6.475 27.438 1.00 76.50 76 PRO A N 1
ATOM 562 C CA . PRO A 1 76 ? -22.698 6.094 28.631 1.00 76.50 76 PRO A CA 1
ATOM 563 C C . PRO A 1 76 ? -21.287 5.566 28.307 1.00 76.50 76 PRO A C 1
ATOM 565 O O . PRO A 1 76 ? -21.061 4.999 27.229 1.00 76.50 76 PRO A O 1
ATOM 568 N N . PRO A 1 77 ? -20.332 5.662 29.254 1.00 75.12 77 PRO A N 1
ATOM 569 C CA . PRO A 1 77 ? -18.927 5.301 29.035 1.00 75.12 77 PRO A CA 1
ATOM 570 C C . PRO A 1 77 ? -18.719 3.832 28.622 1.00 75.12 77 PRO A C 1
ATOM 572 O O . PRO A 1 77 ? -17.813 3.539 27.841 1.00 75.12 77 PRO A O 1
ATOM 575 N N . VAL A 1 78 ? -19.583 2.918 29.076 1.00 77.69 78 VAL A N 1
ATOM 576 C CA . VAL A 1 78 ? -19.532 1.489 28.715 1.00 77.69 78 VAL A CA 1
ATOM 577 C C . VAL A 1 78 ? -19.902 1.276 27.245 1.00 77.69 78 VAL A C 1
ATOM 579 O O . VAL A 1 78 ? -19.154 0.639 26.503 1.00 77.69 78 VAL A O 1
ATOM 582 N N . VAL A 1 79 ? -20.999 1.885 26.785 1.00 79.25 79 VAL A N 1
ATOM 583 C CA . VAL A 1 79 ? -21.457 1.795 25.387 1.00 79.25 79 VAL A CA 1
ATOM 584 C C . VAL A 1 79 ? -20.419 2.399 24.440 1.00 79.25 79 VAL A C 1
ATOM 586 O O . VAL A 1 79 ? -20.127 1.827 23.389 1.00 79.25 79 VAL A O 1
ATOM 589 N N . ARG A 1 80 ? -19.773 3.502 24.844 1.00 76.44 80 ARG A N 1
ATOM 590 C CA . ARG A 1 80 ? -18.652 4.093 24.098 1.00 76.44 80 ARG A CA 1
ATOM 591 C C . ARG A 1 80 ? -17.506 3.098 23.905 1.00 76.44 80 ARG A C 1
ATOM 593 O O . ARG A 1 80 ? -16.919 3.053 22.825 1.00 76.44 80 ARG A O 1
ATOM 600 N N . SER A 1 81 ? -17.165 2.327 24.934 1.00 77.69 81 SER A N 1
ATOM 601 C CA . SER A 1 81 ? -16.065 1.361 24.870 1.00 77.69 81 SER A CA 1
ATOM 602 C C . SER A 1 81 ? -16.415 0.155 23.987 1.00 77.69 81 SER A C 1
ATOM 604 O O . SER A 1 81 ? -15.582 -0.283 23.196 1.00 77.69 81 SER A O 1
ATOM 606 N N . ILE A 1 82 ? -17.671 -0.309 24.019 1.00 82.00 82 ILE A N 1
ATOM 607 C CA . ILE A 1 82 ? -18.172 -1.378 23.135 1.00 82.00 82 ILE A CA 1
ATOM 608 C C . ILE A 1 82 ? -18.139 -0.943 21.664 1.00 82.00 82 ILE A C 1
ATOM 610 O O . ILE A 1 82 ? -17.639 -1.682 20.817 1.00 82.00 82 ILE A O 1
ATOM 614 N N . ILE A 1 83 ? -18.619 0.267 21.353 1.00 81.56 83 ILE A N 1
ATOM 615 C CA . ILE A 1 83 ? -18.626 0.806 19.983 1.00 81.56 83 ILE A CA 1
ATOM 616 C C . ILE A 1 83 ? -17.201 0.876 19.418 1.00 81.56 83 ILE A C 1
ATOM 618 O O . ILE A 1 83 ? -16.960 0.433 18.294 1.00 81.56 83 ILE A O 1
ATOM 622 N N . HIS A 1 84 ? -16.236 1.374 20.200 1.00 78.69 84 HIS A N 1
ATOM 623 C CA . HIS A 1 84 ? -14.829 1.378 19.787 1.00 78.69 84 HIS A CA 1
ATOM 624 C C . HIS A 1 84 ? -14.277 -0.035 19.572 1.00 78.69 84 HIS A C 1
ATOM 626 O O . HIS A 1 84 ? -13.509 -0.246 18.632 1.00 78.69 84 HIS A O 1
ATOM 632 N N . GLY A 1 85 ? -14.696 -1.001 20.392 1.00 81.75 85 GLY A N 1
ATOM 633 C CA . GLY A 1 85 ? -14.316 -2.403 20.248 1.00 81.75 85 GLY A CA 1
ATOM 634 C C . GLY A 1 85 ? -14.788 -3.000 18.934 1.00 81.75 85 GLY A C 1
ATOM 635 O O . GLY A 1 85 ? -13.976 -3.529 18.176 1.00 81.75 85 GLY A O 1
ATOM 636 N N . ILE A 1 86 ? -16.076 -2.839 18.628 1.00 85.75 86 ILE A N 1
ATOM 637 C CA . ILE A 1 86 ? -16.685 -3.329 17.385 1.00 85.75 86 ILE A CA 1
ATOM 638 C C . ILE A 1 86 ? -15.996 -2.704 16.171 1.00 85.75 86 ILE A C 1
ATOM 640 O O . ILE A 1 86 ? -15.616 -3.417 15.245 1.00 85.75 86 ILE A O 1
ATOM 644 N N . ILE A 1 87 ? -15.780 -1.387 16.186 1.00 84.38 87 ILE A N 1
ATOM 645 C CA . ILE A 1 87 ? -15.139 -0.675 15.074 1.00 84.38 87 ILE A CA 1
ATOM 646 C C . ILE A 1 87 ? -13.683 -1.119 14.902 1.00 84.38 87 ILE A C 1
ATOM 648 O O . ILE A 1 87 ? -13.247 -1.335 13.773 1.00 84.38 87 ILE A O 1
ATOM 652 N N . GLY A 1 88 ? -12.938 -1.306 15.995 1.00 83.56 88 GLY A N 1
ATOM 653 C CA . GLY A 1 88 ? -11.562 -1.804 15.949 1.00 83.56 88 GLY A CA 1
ATOM 654 C C . GLY A 1 88 ? -11.468 -3.216 15.368 1.00 83.56 88 GLY A C 1
ATOM 655 O O . GLY A 1 88 ? -10.635 -3.470 14.498 1.00 83.56 88 GLY A O 1
ATOM 656 N N . VAL A 1 89 ? -12.358 -4.120 15.785 1.00 86.81 89 VAL A N 1
ATOM 657 C CA . VAL A 1 89 ? -12.415 -5.489 15.250 1.00 86.81 89 VAL A CA 1
ATOM 658 C C . VAL A 1 89 ? -12.827 -5.483 13.779 1.00 86.81 89 VAL A C 1
ATOM 660 O O . VAL A 1 89 ? -12.150 -6.105 12.964 1.00 86.81 89 VAL A O 1
ATOM 663 N N . ALA A 1 90 ? -13.873 -4.739 13.410 1.00 88.06 90 ALA A N 1
ATOM 664 C CA . ALA A 1 90 ? -14.328 -4.629 12.026 1.00 88.06 90 ALA A CA 1
ATOM 665 C C . ALA A 1 90 ? -13.232 -4.061 11.109 1.00 88.06 90 ALA A C 1
ATOM 667 O O . ALA A 1 90 ? -12.954 -4.630 10.054 1.00 88.06 90 ALA A O 1
ATOM 668 N N . ALA A 1 91 ? -12.551 -2.991 11.532 1.00 86.56 91 ALA A N 1
ATOM 669 C CA . ALA A 1 91 ? -11.423 -2.422 10.799 1.00 86.56 91 ALA A CA 1
ATOM 670 C C . ALA A 1 91 ? -10.269 -3.426 10.657 1.00 86.56 91 ALA A C 1
ATOM 672 O O . ALA A 1 91 ? -9.680 -3.533 9.584 1.00 86.56 91 ALA A O 1
ATOM 673 N N . GLY A 1 92 ? -9.974 -4.196 11.708 1.00 88.62 92 GLY A N 1
ATOM 674 C CA . GLY A 1 92 ? -8.989 -5.273 11.660 1.00 88.62 92 GLY A CA 1
ATOM 675 C C . GLY A 1 92 ? -9.336 -6.343 10.623 1.00 88.62 92 GLY A C 1
ATOM 676 O O . GLY A 1 92 ? -8.516 -6.657 9.763 1.00 88.62 92 GLY A O 1
ATOM 677 N N . VAL A 1 93 ? -10.577 -6.834 10.634 1.00 92.25 93 VAL A N 1
ATOM 678 C CA . VAL A 1 93 ? -11.076 -7.815 9.656 1.00 92.25 93 VAL A CA 1
ATOM 679 C C . VAL A 1 93 ? -10.959 -7.280 8.227 1.00 92.25 93 VAL A C 1
ATOM 681 O O . VAL A 1 93 ? -10.453 -7.979 7.349 1.00 92.25 93 VAL A O 1
ATOM 684 N N . ILE A 1 94 ? -11.361 -6.028 7.991 1.00 91.25 94 ILE A N 1
ATOM 685 C CA . ILE A 1 94 ? -11.235 -5.381 6.678 1.00 91.25 94 ILE A CA 1
ATOM 686 C C . ILE A 1 94 ? -9.763 -5.318 6.248 1.00 91.25 94 ILE A C 1
ATOM 688 O O . ILE A 1 94 ? -9.436 -5.726 5.134 1.00 91.25 94 ILE A O 1
ATOM 692 N N . CYS A 1 95 ? -8.857 -4.869 7.123 1.00 90.00 95 CYS A N 1
ATOM 693 C CA . CYS A 1 95 ? -7.424 -4.817 6.825 1.00 90.00 95 CYS A CA 1
ATOM 694 C C . CYS A 1 95 ? -6.840 -6.199 6.497 1.00 90.00 95 CYS A C 1
ATOM 696 O O . CYS A 1 95 ? -6.016 -6.300 5.588 1.00 90.00 95 CYS A O 1
ATOM 698 N N . PHE A 1 96 ? -7.279 -7.262 7.177 1.00 93.19 96 PHE A N 1
ATOM 699 C CA . PHE A 1 96 ? -6.857 -8.632 6.880 1.00 93.19 96 PHE A CA 1
ATOM 700 C C . PHE A 1 96 ? -7.295 -9.089 5.481 1.00 93.19 96 PHE A C 1
ATOM 702 O O . PHE A 1 96 ? -6.474 -9.590 4.707 1.00 93.19 96 PHE A O 1
ATOM 709 N N . TYR A 1 97 ? -8.567 -8.887 5.125 1.00 95.00 97 TYR A N 1
ATOM 710 C CA . TYR A 1 97 ? -9.066 -9.248 3.795 1.00 95.00 97 TYR A CA 1
ATOM 711 C C . TYR A 1 97 ? -8.399 -8.427 2.694 1.00 95.00 97 TYR A C 1
ATOM 713 O O . TYR A 1 97 ? -8.000 -8.993 1.676 1.00 95.00 97 TYR A O 1
ATOM 721 N N . LEU A 1 98 ? -8.200 -7.124 2.915 1.00 90.88 98 LEU A N 1
ATOM 722 C CA . LEU A 1 98 ? -7.452 -6.281 1.987 1.00 90.88 98 LEU A CA 1
ATOM 723 C C . LEU A 1 98 ? -6.020 -6.794 1.811 1.00 90.88 98 LEU A C 1
ATOM 725 O O . LEU A 1 98 ? -5.588 -6.964 0.676 1.00 90.88 98 LEU A O 1
ATOM 729 N N . ALA A 1 99 ? -5.307 -7.128 2.893 1.00 91.81 99 ALA A N 1
ATOM 730 C CA . ALA A 1 99 ? -3.960 -7.696 2.800 1.00 91.81 99 ALA A CA 1
ATOM 731 C C . ALA A 1 99 ? -3.931 -8.962 1.928 1.00 91.81 99 ALA A C 1
ATOM 733 O O . ALA A 1 99 ? -3.052 -9.108 1.079 1.00 91.81 99 ALA A O 1
ATOM 734 N N . ARG A 1 100 ? -4.917 -9.854 2.093 1.00 93.94 100 ARG A N 1
ATOM 735 C CA . ARG A 1 100 ? -5.058 -11.072 1.280 1.00 93.94 100 ARG A CA 1
ATOM 736 C C . ARG A 1 100 ? -5.313 -10.772 -0.191 1.00 93.94 100 ARG A C 1
ATOM 738 O O . ARG A 1 100 ? -4.640 -11.355 -1.035 1.00 93.94 100 ARG A O 1
ATOM 745 N N . VAL A 1 101 ? -6.255 -9.883 -0.500 1.00 92.25 101 VAL A N 1
ATOM 746 C CA . VAL A 1 101 ? -6.588 -9.519 -1.886 1.00 92.25 101 VAL A CA 1
ATOM 747 C C . VAL A 1 101 ? -5.391 -8.870 -2.575 1.00 92.25 101 VAL A C 1
ATOM 749 O O . VAL A 1 101 ? -5.040 -9.269 -3.682 1.00 92.25 101 VAL A O 1
ATOM 752 N N . PHE A 1 102 ? -4.716 -7.930 -1.908 1.00 88.69 102 PHE A N 1
ATOM 753 C CA . PHE A 1 102 ? -3.515 -7.296 -2.449 1.00 88.69 102 PHE A CA 1
ATOM 754 C C . PHE A 1 102 ? -2.389 -8.304 -2.670 1.00 88.69 102 PHE A C 1
ATOM 756 O O . PHE A 1 102 ? -1.774 -8.287 -3.729 1.00 88.69 102 PHE A O 1
ATOM 763 N N . TYR A 1 103 ? -2.148 -9.214 -1.722 1.00 89.12 103 TYR A N 1
ATOM 764 C CA . TYR A 1 103 ? -1.143 -10.263 -1.894 1.00 89.12 103 TYR A CA 1
ATOM 765 C C . TYR A 1 103 ? -1.452 -11.163 -3.097 1.00 89.12 103 TYR A C 1
ATOM 767 O O . TYR A 1 103 ? -0.576 -11.392 -3.926 1.00 89.12 103 TYR A O 1
ATOM 775 N N . MET A 1 104 ? -2.701 -11.620 -3.235 1.00 88.75 104 MET A N 1
ATOM 776 C CA . MET A 1 104 ? -3.111 -12.451 -4.372 1.00 88.75 104 MET A CA 1
ATOM 777 C C . MET A 1 104 ? -2.984 -11.706 -5.699 1.00 88.75 104 MET A C 1
ATOM 779 O O . MET A 1 104 ? -2.456 -12.260 -6.656 1.00 88.75 104 MET A O 1
ATOM 783 N N . SER A 1 105 ? -3.405 -10.440 -5.743 1.00 87.19 105 SER A N 1
ATOM 784 C CA . SER A 1 105 ? -3.240 -9.593 -6.924 1.00 87.19 105 SER A CA 1
ATOM 785 C C . SER A 1 105 ? -1.766 -9.465 -7.309 1.00 87.19 105 SER A C 1
ATOM 787 O O . SER A 1 105 ? -1.418 -9.684 -8.464 1.00 87.19 105 SER A O 1
ATOM 789 N N . ILE A 1 106 ? -0.880 -9.193 -6.346 1.00 85.00 106 ILE A N 1
ATOM 790 C CA . ILE A 1 106 ? 0.560 -9.073 -6.600 1.00 85.00 106 ILE A CA 1
ATOM 791 C C . ILE A 1 106 ? 1.124 -10.382 -7.152 1.00 85.00 106 ILE A C 1
ATOM 793 O O . ILE A 1 106 ? 1.825 -10.344 -8.152 1.00 85.00 106 ILE A O 1
ATOM 797 N N . VAL A 1 107 ? 0.805 -11.532 -6.551 1.00 83.75 107 VAL A N 1
ATOM 798 C CA . VAL A 1 107 ? 1.328 -12.835 -7.003 1.00 83.75 107 VAL A CA 1
ATOM 799 C C . VAL A 1 107 ? 0.836 -13.192 -8.407 1.00 83.75 107 VAL A C 1
ATOM 801 O O . VAL A 1 107 ? 1.624 -13.693 -9.204 1.00 83.75 107 VAL A O 1
ATOM 804 N N . ILE A 1 108 ? -0.432 -12.908 -8.723 1.00 83.69 108 ILE A N 1
ATOM 805 C CA . ILE A 1 108 ? -0.996 -13.142 -10.060 1.00 83.69 108 ILE A CA 1
ATOM 806 C C . ILE A 1 108 ? -0.309 -12.241 -11.091 1.00 83.69 108 ILE A C 1
ATOM 808 O O . ILE A 1 108 ? 0.196 -12.741 -12.086 1.00 83.69 108 ILE A O 1
ATOM 812 N N . ASN A 1 109 ? -0.217 -10.934 -10.827 1.00 80.50 109 ASN A N 1
ATOM 813 C CA . ASN A 1 109 ? 0.427 -9.989 -11.749 1.00 80.50 109 ASN A CA 1
ATOM 814 C C . ASN A 1 109 ? 1.939 -10.228 -11.877 1.00 80.50 109 ASN A C 1
ATOM 816 O O . ASN A 1 109 ? 2.534 -9.936 -12.906 1.00 80.50 109 ASN A O 1
ATOM 820 N N . ALA A 1 110 ? 2.581 -10.755 -10.835 1.00 75.69 110 ALA A N 1
ATOM 821 C CA . ALA A 1 110 ? 4.002 -11.072 -10.848 1.00 75.69 110 ALA A CA 1
ATOM 822 C C . ALA A 1 110 ? 4.342 -12.349 -11.627 1.00 75.69 110 ALA A C 1
ATOM 824 O O . ALA A 1 110 ? 5.522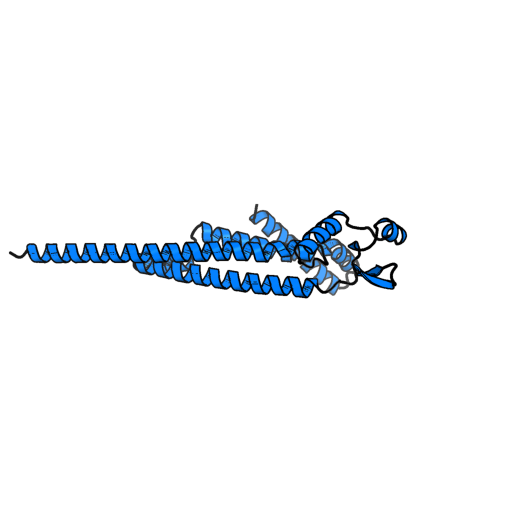 -12.613 -11.854 1.00 75.69 110 ALA A O 1
ATOM 825 N N . ALA A 1 111 ? 3.347 -13.159 -11.997 1.00 70.62 111 ALA A N 1
ATOM 826 C CA . ALA A 1 111 ? 3.552 -14.296 -12.887 1.00 70.62 111 ALA A CA 1
ATOM 827 C C . ALA A 1 111 ? 3.783 -13.840 -14.337 1.00 70.62 111 ALA A C 1
ATOM 829 O O . ALA A 1 111 ? 4.488 -14.520 -15.083 1.00 70.62 111 ALA A O 1
ATOM 830 N N . ASP A 1 112 ? 3.256 -12.671 -14.706 1.00 75.50 112 ASP A N 1
ATOM 831 C CA . ASP A 1 112 ? 3.442 -12.093 -16.027 1.00 75.50 112 ASP A CA 1
ATOM 832 C C . ASP A 1 112 ? 4.793 -11.360 -16.097 1.00 75.50 112 ASP A C 1
ATOM 834 O O . ASP A 1 112 ? 5.110 -10.464 -15.303 1.00 75.50 112 ASP A O 1
ATOM 838 N N . VAL A 1 113 ? 5.634 -11.775 -17.048 1.00 70.44 113 VAL A N 1
ATOM 839 C CA . VAL A 1 113 ? 6.871 -11.068 -17.399 1.00 70.44 113 VAL A CA 1
ATOM 840 C C . VAL A 1 113 ? 6.509 -10.065 -18.493 1.00 70.44 113 VAL A C 1
ATOM 842 O O . VAL A 1 113 ? 6.114 -10.492 -19.577 1.00 70.44 113 VAL A O 1
ATOM 845 N N . PRO A 1 114 ? 6.592 -8.747 -18.245 1.00 75.69 114 PRO A N 1
ATOM 846 C CA . PRO A 1 114 ? 6.298 -7.771 -19.285 1.00 75.69 114 PRO A CA 1
ATOM 847 C C . PRO A 1 114 ? 7.411 -7.774 -20.340 1.00 75.69 114 PRO A C 1
ATOM 849 O O . PRO A 1 114 ? 8.560 -8.118 -20.051 1.00 75.69 114 PRO A O 1
ATOM 852 N N . LEU A 1 115 ? 7.064 -7.334 -21.551 1.00 72.56 115 LEU A N 1
ATOM 853 C CA . LEU A 1 115 ? 7.948 -7.333 -22.724 1.00 72.56 115 LEU A CA 1
ATOM 854 C C . LEU A 1 115 ? 9.285 -6.615 -22.482 1.00 72.56 115 LEU A C 1
ATOM 856 O O . LEU A 1 115 ? 10.299 -7.025 -23.033 1.00 72.56 115 LEU A O 1
ATOM 860 N N . ASP A 1 116 ? 9.309 -5.599 -21.618 1.00 75.06 116 ASP A N 1
ATOM 861 C CA . ASP A 1 116 ? 10.523 -4.834 -21.299 1.00 75.06 116 ASP A CA 1
ATOM 862 C C . ASP A 1 116 ? 11.578 -5.643 -20.516 1.00 75.06 116 ASP A C 1
ATOM 864 O O . ASP A 1 116 ? 12.745 -5.256 -20.460 1.00 75.06 116 ASP A O 1
ATOM 868 N N . TYR A 1 117 ? 11.183 -6.765 -19.899 1.00 78.19 117 TYR A N 1
ATOM 869 C CA . TYR A 1 117 ? 12.070 -7.646 -19.127 1.00 78.19 117 TYR A CA 1
ATOM 870 C C . TYR A 1 117 ? 12.141 -9.077 -19.684 1.00 78.19 117 TYR A C 1
ATOM 872 O O . TYR A 1 117 ? 12.820 -9.923 -19.091 1.00 78.19 117 TYR A O 1
ATOM 880 N N . GLU A 1 118 ? 11.460 -9.359 -20.798 1.00 82.62 118 GLU A N 1
ATOM 881 C CA . GLU A 1 118 ? 11.509 -10.645 -21.496 1.00 82.62 118 GLU A CA 1
ATOM 882 C C . GLU A 1 118 ? 12.675 -10.650 -22.496 1.00 82.62 118 GLU A C 1
ATOM 884 O O . GLU A 1 118 ? 12.754 -9.814 -23.393 1.00 82.62 118 GLU A O 1
ATOM 88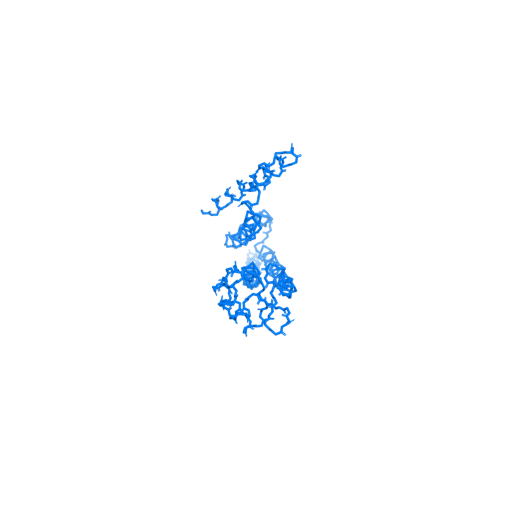9 N N . VAL A 1 119 ? 13.586 -11.615 -22.358 1.00 82.50 119 VAL A N 1
ATOM 890 C CA . VAL A 1 119 ? 14.720 -11.811 -23.274 1.00 82.50 119 VAL A CA 1
ATOM 891 C C . VAL A 1 119 ? 14.816 -13.268 -23.719 1.00 82.50 119 VAL A C 1
ATOM 893 O O . VAL A 1 119 ? 14.388 -14.190 -23.017 1.00 82.50 119 VAL A O 1
ATOM 896 N N . LEU A 1 120 ? 15.378 -13.488 -24.910 1.00 82.75 120 LEU A N 1
ATOM 897 C CA . LEU A 1 120 ? 15.656 -14.829 -25.421 1.00 82.75 120 LEU A CA 1
ATOM 898 C C . LEU A 1 120 ? 16.929 -15.357 -24.758 1.00 82.75 120 LEU A C 1
ATOM 900 O O . LEU A 1 120 ? 18.010 -14.799 -24.950 1.00 82.75 120 LEU A O 1
ATOM 904 N N . LEU A 1 121 ? 16.804 -16.431 -23.978 1.00 78.50 121 LEU A N 1
ATOM 905 C CA . LEU A 1 121 ? 17.955 -17.088 -23.372 1.00 78.50 121 LEU A CA 1
ATOM 906 C C . LEU A 1 121 ? 18.787 -17.796 -24.452 1.00 78.50 121 LEU A C 1
ATOM 908 O O . LEU A 1 121 ? 18.233 -18.266 -25.450 1.00 78.50 121 LEU A O 1
ATOM 912 N N . PRO A 1 122 ? 20.096 -17.996 -24.211 1.00 74.00 122 PRO A N 1
ATOM 913 C CA . PRO A 1 122 ? 20.956 -18.800 -25.085 1.00 74.00 122 PRO A CA 1
ATOM 914 C C . PRO A 1 122 ? 20.440 -20.230 -25.332 1.00 74.00 122 PRO A C 1
ATOM 916 O O . PRO A 1 122 ? 20.797 -20.863 -26.320 1.00 74.00 122 PRO A O 1
ATOM 919 N N . SER A 1 123 ? 19.572 -20.741 -24.452 1.00 75.81 123 SER A N 1
ATOM 920 C CA . SER A 1 123 ? 18.886 -22.032 -24.574 1.00 75.81 123 SER A CA 1
ATOM 921 C C . SER A 1 123 ? 17.709 -22.040 -25.563 1.00 75.81 123 SER A C 1
ATOM 923 O O . SER A 1 123 ? 17.069 -23.075 -25.732 1.00 75.81 123 SER A O 1
ATOM 925 N N . GLY A 1 124 ? 17.392 -20.906 -26.199 1.00 78.44 124 GLY A N 1
ATOM 926 C CA . GLY A 1 124 ? 16.268 -20.753 -27.127 1.00 78.44 124 GLY A CA 1
ATOM 927 C C . GLY A 1 124 ? 14.904 -20.565 -26.453 1.00 78.44 124 GLY A C 1
ATOM 928 O O . GLY A 1 124 ? 13.901 -20.421 -27.149 1.00 78.44 124 GLY A O 1
ATOM 929 N N . ASN A 1 125 ? 14.849 -20.546 -25.116 1.00 82.75 125 ASN A N 1
ATOM 930 C CA . ASN A 1 125 ? 13.624 -20.286 -24.363 1.00 82.75 125 ASN A CA 1
ATOM 931 C C . ASN A 1 125 ? 13.495 -18.799 -23.993 1.00 82.75 125 ASN A C 1
ATOM 933 O O . ASN A 1 125 ? 14.493 -18.096 -23.846 1.00 82.75 125 ASN A O 1
ATOM 937 N N . ARG A 1 126 ? 12.265 -18.324 -23.799 1.00 80.62 126 ARG A N 1
ATOM 938 C CA . ARG A 1 126 ? 11.993 -16.980 -23.267 1.00 80.62 126 ARG A CA 1
ATOM 939 C C . ARG A 1 126 ? 12.142 -16.989 -21.750 1.00 80.62 126 ARG A C 1
ATOM 941 O O . ARG A 1 126 ? 11.684 -17.920 -21.090 1.00 80.62 126 ARG A O 1
ATOM 948 N N . GLY A 1 127 ? 12.788 -15.971 -21.200 1.00 80.00 127 GLY A N 1
ATOM 949 C CA . GLY A 1 127 ? 12.991 -15.846 -19.761 1.00 80.00 127 GLY A CA 1
ATOM 950 C C . GLY A 1 127 ? 13.287 -14.413 -19.352 1.00 80.00 127 GLY A C 1
ATOM 951 O O . GLY A 1 127 ? 13.173 -13.484 -20.150 1.00 80.00 127 GLY A O 1
ATOM 952 N N . HIS A 1 128 ? 13.605 -14.218 -18.078 1.00 84.69 128 HIS A N 1
ATOM 953 C CA . HIS A 1 128 ? 13.717 -12.884 -17.510 1.00 84.69 128 HIS A CA 1
ATOM 954 C C . HIS A 1 128 ? 15.130 -12.316 -17.704 1.00 84.69 128 HIS A C 1
ATOM 956 O O . HIS A 1 128 ? 16.116 -13.043 -17.591 1.00 84.69 128 HIS A O 1
ATOM 962 N N . LEU A 1 129 ? 15.245 -10.996 -17.894 1.00 84.75 129 LEU A N 1
ATOM 963 C CA . LEU A 1 129 ? 16.512 -10.263 -18.076 1.00 84.75 129 LEU A CA 1
ATOM 964 C C . LEU A 1 129 ? 17.603 -10.637 -17.050 1.00 84.75 129 LEU A C 1
ATOM 966 O O . LEU A 1 129 ? 18.790 -10.699 -17.355 1.00 84.75 129 LEU A O 1
ATOM 970 N N . CYS A 1 130 ? 17.190 -10.914 -15.814 1.00 83.81 130 CYS A N 1
ATOM 971 C CA . CYS A 1 130 ? 18.084 -11.281 -14.714 1.00 83.81 130 CYS A CA 1
ATOM 972 C C . CYS A 1 130 ? 18.635 -12.719 -14.749 1.00 83.81 130 CYS A C 1
ATOM 974 O O . CYS A 1 130 ? 19.531 -13.011 -13.953 1.00 83.81 130 CYS A O 1
ATOM 976 N N . ASP A 1 131 ? 18.123 -13.594 -15.617 1.00 83.44 131 ASP A N 1
ATOM 977 C CA . ASP A 1 131 ? 18.499 -15.015 -15.679 1.00 83.44 131 ASP A CA 1
ATOM 978 C C . ASP A 1 131 ? 19.736 -15.262 -16.571 1.00 83.44 131 ASP A C 1
ATOM 980 O O . ASP A 1 131 ? 20.312 -16.347 -16.558 1.00 83.44 131 ASP A O 1
ATOM 984 N N . ILE A 1 132 ? 20.171 -14.245 -17.321 1.00 79.69 132 ILE A N 1
ATOM 985 C CA . ILE A 1 132 ? 21.326 -14.281 -18.231 1.00 79.69 132 ILE A CA 1
ATOM 986 C C . ILE A 1 132 ? 22.532 -13.584 -17.579 1.00 79.69 132 ILE A C 1
ATOM 988 O O . ILE A 1 132 ? 22.372 -12.763 -16.674 1.00 79.69 132 ILE A O 1
ATOM 992 N N . ALA A 1 133 ? 23.760 -13.892 -18.008 1.00 79.06 133 ALA A N 1
ATOM 993 C CA . ALA A 1 133 ? 24.962 -13.175 -17.577 1.00 79.06 133 ALA A CA 1
ATOM 994 C C . ALA A 1 133 ? 24.984 -11.728 -18.118 1.00 79.06 133 ALA A C 1
ATOM 996 O O . ALA A 1 133 ? 24.707 -11.482 -19.288 1.00 79.06 133 ALA A O 1
ATOM 997 N N . GLY A 1 134 ? 25.359 -10.748 -17.283 1.00 72.00 134 GLY A N 1
ATOM 998 C CA . GLY A 1 134 ? 25.346 -9.325 -17.672 1.00 72.00 134 GLY A CA 1
ATOM 999 C C . GLY A 1 134 ? 26.257 -8.981 -18.861 1.00 72.00 134 GLY A C 1
ATOM 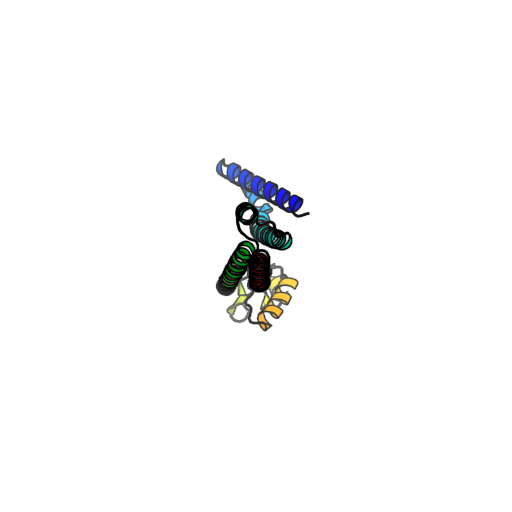1000 O O . GLY A 1 134 ? 25.988 -8.028 -19.584 1.00 72.00 134 GLY A O 1
ATOM 1001 N N . SER A 1 135 ? 27.288 -9.791 -19.116 1.00 69.81 135 SER A N 1
ATOM 1002 C CA . SER A 1 135 ? 28.194 -9.645 -20.260 1.00 69.81 135 SER A CA 1
ATOM 1003 C C . SER A 1 135 ? 27.516 -9.884 -21.612 1.00 69.81 135 SER A C 1
ATOM 1005 O O . SER A 1 135 ? 27.916 -9.287 -22.606 1.00 69.81 135 SER A O 1
ATOM 1007 N N . GLU A 1 136 ? 26.487 -10.733 -21.663 1.00 73.06 136 GLU A N 1
ATOM 1008 C CA . GLU A 1 136 ? 25.745 -11.016 -22.898 1.00 73.06 136 GLU A CA 1
ATOM 1009 C C . GLU A 1 136 ? 24.722 -9.914 -23.188 1.00 73.06 136 GLU A C 1
ATOM 1011 O O . GLU A 1 136 ? 24.579 -9.493 -24.334 1.00 73.06 136 GLU A O 1
ATOM 1016 N N . LEU A 1 137 ? 24.092 -9.359 -22.149 1.00 75.19 137 LEU A N 1
ATOM 1017 C CA . LEU A 1 137 ? 23.190 -8.206 -22.265 1.00 75.19 137 LEU A CA 1
ATOM 1018 C C . LEU A 1 137 ? 23.925 -6.945 -22.729 1.00 75.19 137 LEU A C 1
ATOM 1020 O O . LEU A 1 137 ? 23.416 -6.209 -23.574 1.00 75.19 137 LEU A O 1
ATOM 1024 N N . ALA A 1 138 ? 25.149 -6.735 -22.235 1.00 75.38 138 ALA A N 1
ATOM 1025 C CA . ALA A 1 138 ? 25.983 -5.608 -22.642 1.00 75.38 138 ALA A CA 1
ATOM 1026 C C . ALA A 1 138 ? 26.280 -5.629 -24.152 1.00 75.38 138 ALA A C 1
ATOM 1028 O O . ALA A 1 138 ? 26.328 -4.578 -24.787 1.00 75.38 138 ALA A O 1
ATOM 1029 N N . SER A 1 139 ? 26.406 -6.821 -24.751 1.00 70.31 139 SER A N 1
ATOM 1030 C CA . SER A 1 139 ? 26.587 -6.967 -26.203 1.00 70.31 139 SER A CA 1
ATOM 1031 C C . SER A 1 139 ? 25.352 -6.562 -27.023 1.00 70.31 139 SER A C 1
ATOM 1033 O O . SER A 1 139 ? 25.481 -6.216 -28.194 1.00 70.31 139 SER A O 1
ATOM 1035 N N . GLN A 1 140 ? 24.169 -6.549 -26.401 1.00 72.00 140 GLN A N 1
ATOM 1036 C CA . GLN A 1 140 ? 22.891 -6.158 -27.004 1.00 72.00 140 GLN A CA 1
ATOM 1037 C C . GLN A 1 140 ? 22.493 -4.710 -26.666 1.00 72.00 140 GLN A C 1
ATOM 1039 O O . GLN A 1 140 ? 21.418 -4.263 -27.057 1.00 72.00 140 GLN A O 1
ATOM 1044 N N . GLY A 1 141 ? 23.346 -3.972 -25.943 1.00 76.38 141 GLY A N 1
ATOM 1045 C CA . GLY A 1 141 ? 23.067 -2.603 -25.504 1.00 76.38 141 GLY A CA 1
ATOM 1046 C C . GLY A 1 141 ? 21.980 -2.500 -24.430 1.00 76.38 141 GLY A C 1
ATOM 1047 O O . GLY A 1 141 ? 21.397 -1.432 -24.268 1.00 76.38 141 GLY A O 1
ATOM 1048 N N . ILE A 1 142 ? 21.685 -3.593 -23.715 1.00 77.88 142 ILE A N 1
ATOM 1049 C CA . ILE A 1 142 ? 20.681 -3.614 -22.646 1.00 77.88 142 ILE A CA 1
ATOM 1050 C C . ILE A 1 142 ? 21.390 -3.480 -21.296 1.00 77.88 142 ILE A C 1
ATOM 1052 O O . ILE A 1 142 ? 22.159 -4.358 -20.899 1.00 77.88 142 ILE A O 1
ATOM 1056 N N . ASP A 1 143 ? 21.111 -2.399 -20.568 1.00 79.12 143 ASP A N 1
ATOM 1057 C CA . ASP A 1 143 ? 21.650 -2.187 -19.225 1.00 79.12 143 ASP A CA 1
ATOM 1058 C C . ASP A 1 143 ? 20.980 -3.119 -18.210 1.00 79.12 143 ASP A C 1
ATOM 1060 O O . ASP A 1 143 ? 19.761 -3.104 -18.014 1.00 79.12 143 ASP A O 1
ATOM 1064 N N . ARG A 1 144 ? 21.788 -3.933 -17.523 1.00 79.56 144 ARG A N 1
ATOM 1065 C CA . ARG A 1 144 ? 21.312 -4.821 -16.460 1.00 79.56 144 ARG A CA 1
ATOM 1066 C C . ARG A 1 144 ? 21.218 -4.058 -15.131 1.00 79.56 144 ARG A C 1
ATOM 1068 O O . ARG A 1 144 ? 22.246 -3.647 -14.595 1.00 79.56 144 ARG A O 1
ATOM 1075 N N . PRO A 1 145 ? 20.030 -3.944 -14.511 1.00 82.00 145 PRO A N 1
ATOM 1076 C CA . PRO A 1 145 ? 19.915 -3.384 -13.170 1.00 82.00 145 PRO A CA 1
ATOM 1077 C C . PRO A 1 145 ? 20.346 -4.423 -12.119 1.00 82.00 145 PRO A C 1
ATOM 1079 O O . PRO A 1 145 ? 19.527 -5.172 -11.581 1.00 82.00 145 PRO A O 1
ATOM 1082 N N . ASP A 1 146 ? 21.643 -4.468 -11.807 1.00 82.06 146 ASP A N 1
ATOM 1083 C CA . ASP A 1 146 ? 22.243 -5.478 -10.917 1.00 82.06 146 ASP A CA 1
ATOM 1084 C C . ASP A 1 146 ? 21.597 -5.535 -9.528 1.00 82.06 146 ASP A C 1
ATOM 1086 O O . ASP A 1 146 ? 21.329 -6.622 -9.007 1.00 82.06 146 ASP A O 1
ATOM 1090 N N . LEU A 1 147 ? 21.266 -4.374 -8.951 1.00 85.00 147 LEU A N 1
ATOM 1091 C CA . LEU A 1 147 ? 20.583 -4.289 -7.658 1.00 85.00 147 LEU A CA 1
ATOM 1092 C C . LEU A 1 147 ? 19.216 -4.986 -7.693 1.00 85.00 147 LEU A C 1
ATOM 1094 O O . LEU A 1 147 ? 18.881 -5.749 -6.787 1.00 85.00 147 LEU A O 1
ATOM 1098 N N . PHE A 1 148 ? 18.432 -4.752 -8.748 1.00 85.06 148 PHE A N 1
ATOM 1099 C CA . PHE A 1 148 ? 17.120 -5.373 -8.906 1.00 85.06 148 PHE A CA 1
ATOM 1100 C C . PHE A 1 148 ? 17.245 -6.888 -9.086 1.00 85.06 148 PHE A C 1
ATOM 1102 O O . PHE A 1 148 ? 16.521 -7.646 -8.440 1.00 85.06 148 PHE A O 1
ATOM 1109 N N . CYS A 1 149 ? 18.206 -7.342 -9.892 1.00 86.75 149 CYS A N 1
ATOM 1110 C CA . CYS A 1 149 ? 18.431 -8.767 -10.105 1.00 86.75 149 CYS A CA 1
ATOM 1111 C C . CYS A 1 149 ? 18.894 -9.498 -8.834 1.00 86.75 149 CYS A C 1
ATOM 1113 O O . CYS A 1 149 ? 18.443 -10.616 -8.577 1.00 86.75 149 CYS A O 1
ATOM 1115 N N . ALA A 1 150 ? 19.730 -8.867 -8.004 1.00 86.44 150 ALA A N 1
ATOM 1116 C CA . ALA A 1 150 ? 20.133 -9.418 -6.711 1.00 86.44 150 ALA A CA 1
ATOM 1117 C C . ALA A 1 150 ? 18.937 -9.560 -5.753 1.00 86.44 150 ALA A C 1
ATOM 1119 O O . ALA A 1 150 ? 18.747 -10.610 -5.133 1.00 86.44 150 ALA A O 1
ATOM 1120 N N . ILE A 1 151 ? 18.095 -8.523 -5.678 1.00 86.25 151 ILE A N 1
ATOM 1121 C CA . ILE A 1 151 ? 16.874 -8.520 -4.867 1.00 86.25 151 ILE A CA 1
ATOM 1122 C C . ILE A 1 151 ? 15.911 -9.611 -5.356 1.00 86.25 151 ILE A C 1
ATOM 1124 O O . ILE A 1 151 ? 15.490 -10.447 -4.557 1.00 86.25 151 ILE A O 1
ATOM 1128 N N . ARG A 1 152 ? 15.633 -9.688 -6.666 1.00 86.19 152 ARG A N 1
ATOM 1129 C CA . ARG A 1 152 ? 14.795 -10.739 -7.273 1.00 86.19 152 ARG A CA 1
ATOM 1130 C C . ARG A 1 152 ? 15.285 -12.138 -6.908 1.00 86.19 152 ARG A C 1
ATOM 1132 O O . ARG A 1 152 ? 14.470 -12.985 -6.554 1.00 86.19 152 ARG A O 1
ATOM 1139 N N . HIS A 1 153 ? 16.594 -12.387 -6.957 1.00 85.88 153 HIS A N 1
ATOM 1140 C CA . HIS A 1 153 ? 17.136 -13.695 -6.592 1.00 85.88 153 HIS A CA 1
ATOM 1141 C C . HIS A 1 153 ? 16.858 -14.048 -5.121 1.00 85.88 153 HIS A C 1
ATOM 1143 O O . HIS A 1 153 ? 16.519 -15.190 -4.807 1.00 85.88 153 HIS A O 1
ATOM 1149 N N . LEU A 1 154 ? 16.943 -13.068 -4.218 1.00 85.62 154 LEU A N 1
ATOM 1150 C CA . LEU A 1 154 ? 16.632 -13.253 -2.802 1.00 85.62 154 LEU A CA 1
ATOM 1151 C C . LEU A 1 154 ? 15.131 -13.486 -2.566 1.00 85.62 154 LEU A C 1
ATOM 1153 O O . LEU A 1 154 ? 14.768 -14.386 -1.812 1.00 85.62 154 LEU A O 1
ATOM 1157 N N . LEU A 1 155 ? 14.261 -12.743 -3.255 1.00 84.69 155 LEU A N 1
ATOM 1158 C CA . LEU A 1 155 ? 12.805 -12.942 -3.215 1.00 84.69 155 LEU A CA 1
ATOM 1159 C C . LEU A 1 155 ? 12.374 -14.294 -3.798 1.00 84.69 155 LEU A C 1
ATOM 1161 O O . LEU A 1 155 ? 11.494 -14.948 -3.236 1.00 84.69 155 LEU A O 1
ATOM 1165 N N . GLY A 1 156 ? 13.047 -14.761 -4.853 1.00 80.31 156 GLY A N 1
ATOM 1166 C CA . GLY A 1 156 ? 12.818 -16.081 -5.438 1.00 80.31 156 GLY A CA 1
ATOM 1167 C C . GLY A 1 156 ? 13.065 -17.220 -4.445 1.00 80.31 156 GLY A C 1
ATOM 1168 O O . GLY A 1 156 ? 12.315 -18.192 -4.434 1.00 80.31 156 GLY A O 1
ATOM 1169 N N . LYS A 1 157 ? 14.037 -17.077 -3.531 1.00 84.00 157 LYS A N 1
ATOM 1170 C CA . LYS A 1 157 ? 14.273 -18.055 -2.447 1.00 84.00 157 LYS A CA 1
ATOM 1171 C C . LYS A 1 157 ? 13.128 -18.120 -1.433 1.00 84.00 157 LYS A C 1
ATOM 1173 O O . LYS A 1 157 ? 12.952 -19.144 -0.785 1.00 84.00 157 LYS A O 1
ATOM 1178 N N . ILE A 1 158 ? 12.358 -17.042 -1.303 1.00 82.81 158 ILE A N 1
ATOM 1179 C CA . ILE A 1 158 ? 11.192 -16.931 -0.413 1.00 82.81 158 ILE A CA 1
ATOM 1180 C C . ILE A 1 158 ? 9.902 -17.346 -1.160 1.00 82.81 158 ILE A C 1
ATOM 1182 O O . ILE A 1 158 ? 8.813 -17.329 -0.594 1.00 82.81 158 ILE A O 1
ATOM 1186 N N . GLY A 1 159 ? 10.007 -17.760 -2.431 1.00 78.94 159 GLY A N 1
ATOM 1187 C CA . GLY A 1 159 ? 8.869 -18.173 -3.254 1.00 78.94 159 GLY A CA 1
ATOM 1188 C C . GLY A 1 159 ? 8.006 -17.008 -3.743 1.00 78.94 159 GLY A C 1
ATOM 1189 O O . GLY A 1 159 ? 6.862 -17.225 -4.134 1.00 78.94 159 GLY A O 1
ATOM 1190 N N . VAL A 1 160 ? 8.525 -15.775 -3.714 1.00 79.75 160 VAL A N 1
ATOM 1191 C CA . VAL A 1 160 ? 7.806 -14.594 -4.202 1.00 79.75 160 VAL A CA 1
ATOM 1192 C C . VAL A 1 160 ? 8.281 -14.268 -5.621 1.00 79.75 160 VAL A C 1
ATOM 1194 O O . VAL A 1 160 ? 9.432 -13.846 -5.785 1.00 79.75 160 VAL A O 1
ATOM 1197 N N . PRO A 1 161 ? 7.436 -14.440 -6.656 1.00 76.56 161 PRO A N 1
ATOM 1198 C CA . PRO A 1 161 ? 7.775 -14.000 -8.001 1.00 76.56 161 PRO A CA 1
ATOM 1199 C C . PRO A 1 161 ? 7.859 -12.469 -8.018 1.00 76.56 161 PRO A C 1
ATOM 1201 O O . PRO A 1 161 ? 6.972 -11.777 -7.523 1.00 76.56 161 PRO A O 1
ATOM 1204 N N . ALA A 1 162 ? 8.957 -11.929 -8.541 1.00 80.00 162 ALA A N 1
ATOM 1205 C CA . ALA A 1 162 ? 9.191 -10.491 -8.635 1.00 80.00 162 ALA A CA 1
ATOM 1206 C C . ALA A 1 162 ? 9.767 -10.161 -10.014 1.00 80.00 162 ALA A C 1
ATOM 1208 O O . ALA A 1 162 ? 10.981 -10.210 -10.220 1.00 80.00 162 ALA A O 1
ATOM 1209 N N . THR A 1 163 ? 8.887 -9.904 -10.982 1.00 79.19 163 THR A N 1
ATOM 1210 C CA . THR A 1 163 ? 9.230 -9.644 -12.394 1.00 79.19 163 THR A CA 1
ATOM 1211 C C . THR A 1 163 ? 9.540 -8.188 -12.687 1.00 79.19 163 THR A C 1
ATOM 1213 O O . THR A 1 163 ? 10.271 -7.909 -13.625 1.00 79.19 163 THR A O 1
ATOM 1216 N N . THR A 1 164 ? 9.070 -7.253 -11.860 1.00 80.06 164 THR A N 1
ATOM 1217 C CA . THR A 1 164 ? 9.377 -5.831 -12.040 1.00 80.06 164 THR A CA 1
ATOM 1218 C C . THR A 1 164 ? 9.844 -5.181 -10.737 1.00 80.06 164 THR A C 1
ATOM 1220 O O . THR A 1 164 ? 9.443 -5.612 -9.645 1.00 80.06 164 THR A O 1
ATOM 1223 N N . PRO A 1 165 ? 10.662 -4.114 -10.813 1.00 76.56 165 PRO A N 1
ATOM 1224 C CA . PRO A 1 165 ? 11.025 -3.315 -9.641 1.00 76.56 165 PRO A CA 1
ATOM 1225 C C . PRO A 1 165 ? 9.798 -2.746 -8.923 1.00 76.56 165 PRO A C 1
ATOM 1227 O O . PRO A 1 165 ? 9.790 -2.582 -7.704 1.00 76.56 165 PRO A O 1
ATOM 1230 N N . GLU A 1 166 ? 8.731 -2.475 -9.672 1.00 76.06 166 GLU A N 1
ATOM 1231 C CA . GLU A 1 166 ? 7.474 -1.995 -9.123 1.00 76.06 166 GLU A CA 1
ATOM 1232 C C . GLU A 1 166 ? 6.788 -3.037 -8.236 1.00 76.06 166 GLU A C 1
ATOM 1234 O O . GLU A 1 166 ? 6.410 -2.710 -7.109 1.00 76.06 166 GLU A O 1
ATOM 1239 N N . THR A 1 167 ? 6.678 -4.280 -8.702 1.00 78.75 167 THR A N 1
ATOM 1240 C CA . THR A 1 167 ? 6.102 -5.386 -7.928 1.00 78.75 167 THR A CA 1
ATOM 1241 C C . THR A 1 167 ? 6.841 -5.570 -6.600 1.00 78.75 167 THR A C 1
ATOM 1243 O O . THR A 1 167 ? 6.210 -5.742 -5.557 1.00 78.75 167 THR A O 1
ATOM 1246 N N . VAL A 1 168 ? 8.177 -5.456 -6.610 1.00 80.31 168 VAL A N 1
ATOM 1247 C CA . VAL A 1 168 ? 9.003 -5.528 -5.391 1.00 80.31 168 VAL A CA 1
ATOM 1248 C C . VAL A 1 168 ? 8.625 -4.428 -4.403 1.00 80.31 168 VAL A C 1
ATOM 1250 O O . VAL A 1 168 ? 8.440 -4.695 -3.217 1.00 80.31 168 VAL A O 1
ATOM 1253 N N . MET A 1 169 ? 8.469 -3.194 -4.884 1.00 77.62 169 MET A N 1
ATOM 1254 C CA . MET A 1 169 ? 8.102 -2.061 -4.033 1.00 77.62 169 MET A CA 1
ATOM 1255 C C . MET A 1 169 ? 6.673 -2.176 -3.493 1.00 77.62 169 MET A C 1
ATOM 1257 O O . MET A 1 169 ? 6.416 -1.752 -2.370 1.00 77.62 169 MET A O 1
ATOM 1261 N N . GLN A 1 170 ? 5.742 -2.761 -4.249 1.00 81.12 170 GLN A N 1
ATOM 1262 C CA . GLN A 1 170 ? 4.364 -2.988 -3.799 1.00 81.12 170 GLN A CA 1
ATOM 1263 C C . GLN A 1 170 ? 4.249 -4.114 -2.758 1.00 81.12 170 GLN A C 1
ATOM 1265 O O . GLN A 1 170 ? 3.299 -4.130 -1.973 1.00 81.12 170 GLN A O 1
ATOM 1270 N N . LEU A 1 171 ? 5.235 -5.010 -2.670 1.00 84.19 171 LEU A N 1
ATOM 1271 C CA . LEU A 1 171 ? 5.240 -6.118 -1.711 1.00 84.19 171 LEU A CA 1
ATOM 1272 C C . LEU A 1 171 ? 5.280 -5.662 -0.241 1.00 84.19 171 LEU A C 1
ATOM 1274 O O . LEU A 1 171 ? 4.943 -6.432 0.655 1.00 84.19 171 LEU A O 1
ATOM 1278 N N . ILE A 1 172 ? 5.636 -4.405 0.030 1.00 84.06 172 ILE A N 1
ATOM 1279 C CA . ILE A 1 172 ? 5.588 -3.824 1.380 1.00 84.06 172 ILE A CA 1
ATOM 1280 C C . ILE A 1 172 ? 4.155 -3.613 1.899 1.00 84.06 172 ILE A C 1
ATOM 1282 O O . ILE A 1 172 ? 3.930 -3.545 3.109 1.00 84.06 172 ILE A O 1
ATOM 1286 N N . VAL A 1 173 ? 3.174 -3.535 0.995 1.00 85.56 173 VAL A N 1
ATOM 1287 C CA . VAL A 1 173 ? 1.791 -3.157 1.306 1.00 85.56 173 VAL A CA 1
ATOM 1288 C C . VAL A 1 173 ? 1.035 -4.253 2.071 1.00 85.56 173 VAL A C 1
ATOM 1290 O O . VAL A 1 173 ? 0.477 -3.937 3.128 1.00 85.56 173 VAL A O 1
ATOM 1293 N N . PRO A 1 174 ? 1.016 -5.533 1.637 1.00 88.50 174 PRO A N 1
ATOM 1294 C CA . PRO A 1 174 ? 0.325 -6.583 2.387 1.00 88.50 174 PRO A CA 1
ATOM 1295 C C . PRO A 1 174 ? 0.856 -6.7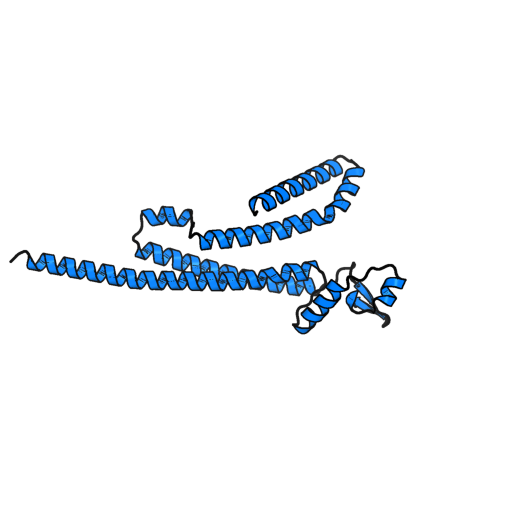86 3.821 1.00 88.50 174 PRO A C 1
ATOM 1297 O O . PRO A 1 174 ? 0.031 -6.859 4.736 1.00 88.50 174 PRO A O 1
ATOM 1300 N N . PRO A 1 175 ? 2.183 -6.805 4.079 1.00 88.19 175 PRO A N 1
ATOM 1301 C CA . PRO A 1 175 ? 2.721 -6.846 5.439 1.00 88.19 175 PRO A CA 1
ATOM 1302 C C . PRO A 1 175 ? 2.283 -5.656 6.297 1.00 88.19 175 PRO A C 1
ATOM 1304 O O . PRO A 1 175 ? 1.897 -5.842 7.450 1.00 88.19 175 PRO A O 1
ATOM 1307 N N . ALA A 1 176 ? 2.283 -4.437 5.746 1.00 86.44 176 ALA A N 1
ATOM 1308 C CA . ALA A 1 176 ? 1.834 -3.252 6.475 1.00 86.44 176 ALA A CA 1
ATOM 1309 C C . ALA A 1 176 ? 0.349 -3.350 6.872 1.00 86.44 176 ALA A C 1
ATOM 1311 O O . ALA A 1 176 ? -0.007 -3.070 8.019 1.00 86.44 176 ALA A O 1
ATOM 1312 N N . LEU A 1 177 ? -0.510 -3.811 5.957 1.00 87.81 177 LEU A N 1
ATOM 1313 C CA . LEU A 1 177 ? -1.926 -4.066 6.232 1.00 87.81 177 LEU A CA 1
ATOM 1314 C C . LEU A 1 177 ? -2.129 -5.173 7.276 1.00 87.81 177 LEU A C 1
ATOM 1316 O O . LEU A 1 177 ? -2.985 -5.025 8.149 1.00 87.81 177 LEU A O 1
ATOM 1320 N N . MET A 1 178 ? -1.326 -6.242 7.245 1.00 90.44 178 MET A N 1
ATOM 1321 C CA . MET A 1 178 ? -1.356 -7.280 8.284 1.00 90.44 178 MET A CA 1
ATOM 1322 C C . MET A 1 178 ? -0.972 -6.726 9.659 1.00 90.44 178 MET A C 1
ATOM 1324 O O . MET A 1 178 ? -1.671 -6.985 10.639 1.00 90.44 178 MET A O 1
ATOM 1328 N N . LEU A 1 179 ? 0.092 -5.922 9.747 1.00 88.50 179 LEU A N 1
ATOM 1329 C CA . LEU A 1 179 ? 0.504 -5.292 11.006 1.00 88.50 179 LEU A CA 1
ATOM 1330 C C . LEU A 1 179 ? -0.587 -4.362 11.560 1.00 88.50 179 LEU A C 1
ATOM 1332 O O . LEU A 1 179 ? -0.869 -4.379 12.761 1.00 88.50 179 LEU A O 1
ATOM 1336 N N . MET A 1 180 ? -1.240 -3.583 10.693 1.00 86.38 180 MET A N 1
ATOM 1337 C CA . MET A 1 180 ? -2.364 -2.726 11.087 1.00 86.38 180 MET A CA 1
ATOM 1338 C C . MET A 1 180 ? -3.581 -3.539 11.531 1.00 86.38 180 MET A C 1
ATOM 1340 O O . MET A 1 180 ? -4.176 -3.215 12.557 1.00 86.38 180 MET A O 1
ATOM 1344 N N . SER A 1 181 ? -3.898 -4.630 10.828 1.00 88.62 181 SER A N 1
ATOM 1345 C CA . SER A 1 181 ? -4.961 -5.565 11.210 1.00 88.62 181 SER A CA 1
ATOM 1346 C C . SER A 1 181 ? -4.764 -6.072 12.637 1.00 88.62 181 SER A C 1
ATOM 1348 O O . SER A 1 181 ? -5.657 -5.935 13.472 1.00 88.62 181 SER A O 1
ATOM 1350 N N . VAL A 1 182 ? -3.574 -6.598 12.948 1.00 89.25 182 VAL A N 1
ATOM 1351 C CA . VAL A 1 182 ? -3.246 -7.092 14.295 1.00 89.25 182 VAL A CA 1
ATOM 1352 C C . VAL A 1 182 ? -3.418 -5.982 15.330 1.00 89.25 182 VAL A C 1
ATOM 1354 O O . VAL A 1 182 ? -4.085 -6.172 16.345 1.00 89.25 182 VAL A O 1
ATOM 1357 N N . ARG A 1 183 ? -2.882 -4.789 15.057 1.00 85.44 183 ARG A N 1
ATOM 1358 C CA . ARG A 1 183 ? -2.980 -3.648 15.972 1.00 85.44 183 ARG A CA 1
ATOM 1359 C C . ARG A 1 183 ? -4.430 -3.226 16.241 1.00 85.44 183 ARG A C 1
ATOM 1361 O O . ARG A 1 183 ? -4.755 -2.896 17.382 1.00 85.44 183 ARG A O 1
ATOM 1368 N N . PHE A 1 184 ? -5.291 -3.215 15.224 1.00 85.06 184 PHE A N 1
ATOM 1369 C CA . PHE A 1 184 ? -6.697 -2.825 15.368 1.00 85.06 184 PHE A CA 1
ATOM 1370 C C . PHE A 1 184 ? -7.508 -3.866 16.132 1.00 85.06 184 PHE A C 1
ATOM 1372 O O . PHE A 1 184 ? -8.263 -3.490 17.027 1.00 85.06 184 PHE A O 1
ATOM 1379 N N . VAL A 1 185 ? -7.283 -5.156 15.866 1.00 87.06 185 VAL A N 1
ATOM 1380 C CA . VAL A 1 185 ? -7.917 -6.244 16.623 1.00 87.06 185 VAL A CA 1
ATOM 1381 C C . VAL A 1 185 ? -7.502 -6.189 18.094 1.00 87.06 185 VAL A C 1
ATOM 1383 O O . VAL A 1 185 ? -8.367 -6.196 18.965 1.00 87.06 185 VAL A O 1
ATOM 1386 N N . LEU A 1 186 ? -6.205 -6.044 18.389 1.00 87.06 186 LEU A N 1
ATOM 1387 C CA . LEU A 1 186 ? -5.711 -5.949 19.769 1.00 87.06 186 LEU A CA 1
ATOM 1388 C C . LEU A 1 186 ? -6.319 -4.758 20.520 1.00 87.06 186 LEU A C 1
ATOM 1390 O O . LEU A 1 186 ? -6.761 -4.895 21.661 1.00 87.06 186 LEU A O 1
ATOM 1394 N N . LYS A 1 187 ? -6.383 -3.588 19.876 1.00 82.06 187 LYS A N 1
ATOM 1395 C CA . LYS A 1 187 ? -6.980 -2.387 20.471 1.00 82.06 187 LYS A CA 1
ATOM 1396 C C . LYS A 1 187 ? -8.497 -2.528 20.648 1.00 82.06 187 LYS A C 1
ATOM 1398 O O . LYS A 1 187 ? -9.025 -2.101 21.674 1.00 82.06 187 LYS A O 1
ATOM 1403 N N . GLY A 1 188 ? -9.176 -3.164 19.692 1.00 82.44 188 GLY A N 1
ATOM 1404 C CA . GLY A 1 188 ? -10.603 -3.471 19.762 1.00 82.44 188 GLY A CA 1
ATOM 1405 C C . GLY A 1 188 ? -10.932 -4.388 20.941 1.00 82.44 188 GLY A C 1
ATOM 1406 O O . GLY A 1 188 ? -11.758 -4.032 21.781 1.00 82.44 188 GLY A O 1
ATOM 1407 N N . ILE A 1 189 ? -10.208 -5.503 21.079 1.00 85.12 189 ILE A N 1
ATOM 1408 C CA . ILE A 1 189 ? -10.343 -6.432 22.213 1.00 85.12 189 ILE A CA 1
ATOM 1409 C C . ILE A 1 189 ? -10.076 -5.711 23.542 1.00 85.12 189 ILE A C 1
ATOM 1411 O O . ILE A 1 189 ? -10.861 -5.841 24.479 1.00 85.12 189 ILE A O 1
ATOM 1415 N N . GLY A 1 190 ? -9.021 -4.892 23.618 1.00 83.31 190 GLY A N 1
ATOM 1416 C CA . GLY A 1 190 ? -8.699 -4.121 24.822 1.00 83.31 190 GLY A CA 1
ATOM 1417 C C . GLY A 1 190 ? -9.826 -3.180 25.262 1.00 83.31 190 GLY A C 1
ATOM 1418 O O . GLY A 1 190 ? -10.134 -3.101 26.450 1.00 83.31 190 GLY A O 1
ATOM 1419 N N . SER A 1 191 ? -10.494 -2.513 24.317 1.00 80.56 191 SER A N 1
ATOM 1420 C CA . SER A 1 191 ? -11.659 -1.675 24.635 1.00 80.56 191 SER A CA 1
ATOM 1421 C C . SER A 1 191 ? -12.890 -2.484 25.061 1.00 80.56 191 SER A C 1
ATOM 1423 O O . SER A 1 191 ? -13.664 -2.024 25.898 1.00 80.56 191 SER A O 1
ATOM 1425 N N . PHE A 1 192 ? -13.044 -3.715 24.572 1.00 79.38 192 PHE A N 1
ATOM 1426 C CA . PHE A 1 192 ? -14.127 -4.602 24.996 1.00 79.38 192 PHE A CA 1
ATOM 1427 C C . PHE A 1 192 ? -13.940 -5.058 26.451 1.00 79.38 192 PHE A C 1
ATOM 1429 O O . PHE A 1 192 ? -14.870 -4.993 27.248 1.00 79.38 192 PHE A O 1
ATOM 1436 N N . ILE A 1 193 ? -12.707 -5.417 26.825 1.00 82.94 193 ILE A N 1
ATOM 1437 C CA . ILE A 1 193 ? -12.343 -5.781 28.206 1.00 82.94 193 ILE A CA 1
ATOM 1438 C C . ILE A 1 193 ? -12.493 -4.583 29.159 1.00 82.94 193 ILE A C 1
ATOM 1440 O O . ILE A 1 193 ? -12.891 -4.734 30.312 1.00 82.94 193 ILE A O 1
ATOM 1444 N N . ALA A 1 194 ? -12.176 -3.371 28.697 1.00 77.81 194 ALA A N 1
ATOM 1445 C CA . ALA A 1 194 ? -12.400 -2.163 29.487 1.00 77.81 194 ALA A CA 1
ATOM 1446 C C . ALA A 1 194 ? -13.899 -1.878 29.699 1.00 77.81 194 ALA A C 1
ATOM 1448 O O . ALA A 1 194 ? -14.278 -1.360 30.749 1.00 77.81 194 ALA A O 1
ATOM 1449 N N . ALA A 1 195 ? -14.750 -2.240 28.733 1.00 79.44 195 ALA A N 1
ATOM 1450 C CA . ALA A 1 195 ? -16.195 -2.073 28.836 1.00 79.44 195 ALA A CA 1
ATOM 1451 C C . ALA A 1 195 ? -16.805 -2.983 29.909 1.00 79.44 195 ALA A C 1
ATOM 1453 O O . ALA A 1 195 ? -17.603 -2.508 30.711 1.00 79.44 195 ALA A O 1
ATOM 1454 N N . THR A 1 196 ? -16.404 -4.258 29.960 1.00 78.62 196 THR A N 1
ATOM 1455 C CA . THR A 1 196 ? -16.913 -5.215 30.957 1.00 78.62 196 THR A CA 1
ATOM 1456 C C . THR A 1 196 ? -16.529 -4.810 32.376 1.00 78.62 196 THR A C 1
ATOM 1458 O O . THR A 1 196 ? -17.401 -4.721 33.233 1.00 78.62 196 THR A O 1
ATOM 1461 N N . LYS A 1 197 ? -15.268 -4.415 32.598 1.00 78.62 197 LYS A N 1
ATOM 1462 C CA . LYS A 1 197 ? -14.817 -3.880 33.899 1.00 78.62 197 LYS A CA 1
ATOM 1463 C C . LYS A 1 197 ? -15.511 -2.572 34.295 1.00 78.62 197 LYS A C 1
ATOM 1465 O O . LYS A 1 197 ? -15.675 -2.284 35.477 1.00 78.62 197 LYS A O 1
ATOM 1470 N N . GLY A 1 198 ? -15.861 -1.737 33.314 1.00 73.44 198 GLY A N 1
ATOM 1471 C CA . GLY A 1 198 ? -16.623 -0.509 33.543 1.00 73.44 198 GLY A CA 1
ATOM 1472 C C . GLY A 1 198 ? -18.087 -0.778 33.896 1.00 73.44 198 GLY A C 1
ATOM 1473 O O . GLY A 1 198 ? -18.648 -0.037 34.695 1.00 73.44 198 GLY A O 1
ATOM 1474 N N . GLY A 1 199 ? -18.680 -1.833 33.326 1.00 73.56 199 GLY A N 1
ATOM 1475 C CA . GLY A 1 199 ? -20.028 -2.304 33.645 1.00 73.56 199 GLY A CA 1
ATOM 1476 C C . GLY A 1 199 ? -20.142 -2.801 35.084 1.00 73.56 199 GLY A C 1
ATOM 1477 O O . GLY A 1 199 ? -20.969 -2.274 35.820 1.00 73.56 199 GLY A O 1
ATOM 1478 N N . GLU A 1 200 ? -19.241 -3.697 35.506 1.00 72.56 200 GLU A N 1
ATOM 1479 C CA . GLU A 1 200 ? -19.196 -4.225 36.885 1.00 72.56 200 GLU A CA 1
ATOM 1480 C C . GLU A 1 200 ? -19.126 -3.101 37.931 1.00 72.56 200 GLU A C 1
ATOM 1482 O O . GLU A 1 200 ? -19.843 -3.118 38.924 1.00 72.56 200 GLU A O 1
ATOM 1487 N N . ARG A 1 201 ? -18.320 -2.061 37.676 1.00 70.62 201 ARG A N 1
ATOM 1488 C CA . ARG A 1 201 ? -18.179 -0.923 38.597 1.00 70.62 201 ARG A CA 1
ATOM 1489 C C . ARG A 1 201 ? -19.446 -0.068 38.710 1.00 70.62 201 ARG A C 1
ATOM 1491 O O . ARG A 1 201 ? -19.683 0.525 39.755 1.00 70.62 201 ARG A O 1
ATOM 1498 N N . ILE A 1 202 ? -20.224 0.068 37.634 1.00 71.38 202 ILE A N 1
ATOM 1499 C CA . ILE A 1 202 ? -21.482 0.833 37.670 1.00 71.38 202 ILE A CA 1
ATOM 1500 C C . ILE A 1 202 ? -22.545 0.047 38.440 1.00 71.38 202 ILE A C 1
ATOM 1502 O O . ILE A 1 202 ? -23.286 0.645 39.215 1.00 71.38 202 ILE A O 1
ATOM 1506 N N . GLU A 1 203 ? -22.588 -1.271 38.248 1.00 74.19 203 GLU A N 1
ATOM 1507 C CA . GLU A 1 203 ? -23.491 -2.174 38.964 1.00 74.19 203 GLU A CA 1
ATOM 1508 C C . GLU A 1 203 ? -23.207 -2.150 40.475 1.00 74.19 203 GLU A C 1
ATOM 1510 O O . GLU A 1 203 ? -24.120 -1.907 41.257 1.00 74.19 203 GLU A O 1
ATOM 1515 N N . GLU A 1 204 ? -21.931 -2.231 40.872 1.00 76.75 204 GLU A N 1
ATOM 1516 C CA . GLU A 1 204 ? -21.490 -2.152 42.274 1.00 76.75 204 GLU A CA 1
ATOM 1517 C C . GLU A 1 204 ? -21.864 -0.814 42.943 1.00 76.75 204 GLU A C 1
ATOM 1519 O O . GLU A 1 204 ? -22.355 -0.785 44.070 1.00 76.75 204 GLU A O 1
ATOM 1524 N N . VAL A 1 205 ? -21.692 0.317 42.246 1.00 75.44 205 VAL A N 1
ATOM 1525 C CA . VAL A 1 205 ? -22.076 1.643 42.771 1.00 75.44 205 VAL A CA 1
ATOM 1526 C C . VAL A 1 205 ? -23.594 1.784 42.896 1.00 75.44 205 VAL A C 1
ATOM 1528 O O . VAL A 1 205 ? -24.072 2.407 43.843 1.00 75.44 205 VAL A O 1
ATOM 1531 N N . HIS A 1 206 ? -24.358 1.229 41.956 1.00 77.56 206 HIS A N 1
ATOM 1532 C CA . HIS A 1 206 ? -25.817 1.281 41.998 1.00 77.56 206 HIS A CA 1
ATOM 1533 C C . HIS A 1 206 ? -26.387 0.376 43.102 1.00 77.56 206 HIS A C 1
ATOM 1535 O O . HIS A 1 206 ? -27.348 0.757 43.765 1.00 77.56 206 HIS A O 1
ATOM 1541 N N . GLU A 1 207 ? -25.766 -0.783 43.340 1.00 81.75 207 GLU A N 1
ATOM 1542 C CA . GLU A 1 207 ? -26.096 -1.679 44.451 1.00 81.75 207 GLU A CA 1
ATOM 1543 C C . GLU A 1 207 ? -25.795 -1.019 45.807 1.00 81.75 207 GLU A C 1
ATOM 1545 O O . GLU A 1 207 ? -26.668 -0.975 46.671 1.00 81.75 207 GLU A O 1
ATOM 1550 N N . LEU A 1 208 ? -24.621 -0.392 45.968 1.00 75.56 208 LEU A N 1
ATOM 1551 C CA . LEU A 1 208 ? -24.269 0.370 47.175 1.00 75.56 208 LEU A CA 1
ATOM 1552 C C . LEU A 1 208 ? -25.225 1.548 47.429 1.00 75.56 208 LEU A C 1
ATOM 1554 O O . LEU A 1 208 ? -25.705 1.722 48.547 1.00 75.56 208 LEU A O 1
ATOM 1558 N N . ALA A 1 209 ? -25.558 2.322 46.393 1.00 75.44 209 ALA A N 1
ATOM 1559 C CA . ALA A 1 209 ? -26.496 3.438 46.512 1.00 75.44 209 ALA A CA 1
ATOM 1560 C C . ALA A 1 209 ? -27.929 2.982 46.855 1.00 75.44 209 ALA A C 1
ATOM 1562 O O . ALA A 1 209 ? -28.640 3.688 47.568 1.00 75.44 209 ALA A O 1
ATOM 1563 N N . GLY A 1 210 ? -28.353 1.807 46.376 1.00 70.56 210 GLY A N 1
ATOM 1564 C CA . GLY A 1 210 ? -29.631 1.197 46.753 1.00 70.56 210 GLY A CA 1
ATOM 1565 C C . GLY A 1 210 ? -29.662 0.749 48.218 1.00 70.56 210 GLY A C 1
ATOM 1566 O O . GLY A 1 210 ? -30.642 1.003 48.913 1.00 70.56 210 GLY A O 1
ATOM 1567 N N . VAL A 1 211 ? -28.565 0.160 48.708 1.00 67.06 211 VAL A N 1
ATOM 1568 C CA . VAL A 1 211 ? -28.420 -0.271 50.111 1.00 67.06 211 VAL A CA 1
ATOM 1569 C C . VAL A 1 211 ? -28.386 0.919 51.082 1.00 67.06 211 VAL A C 1
ATOM 1571 O O . VAL A 1 211 ? -28.929 0.827 52.185 1.00 67.06 211 VAL A O 1
ATOM 1574 N N . ASP A 1 212 ? -27.781 2.043 50.689 1.00 63.56 212 ASP A N 1
ATOM 1575 C CA . ASP A 1 212 ? -27.719 3.252 51.523 1.00 63.56 212 ASP A CA 1
ATOM 1576 C C . ASP A 1 212 ? -29.077 3.968 51.646 1.00 63.56 212 ASP A C 1
ATOM 1578 O O . ASP A 1 212 ? -29.371 4.547 52.694 1.00 63.56 212 ASP A O 1
ATOM 1582 N N . LEU A 1 213 ? -29.935 3.899 50.620 1.00 60.91 213 LEU A N 1
ATOM 1583 C CA . LEU A 1 213 ? -31.294 4.457 50.673 1.00 60.91 213 LEU A CA 1
ATOM 1584 C C . LEU A 1 213 ? -32.212 3.656 51.607 1.00 60.91 213 LEU A C 1
ATOM 1586 O O . LEU A 1 213 ? -32.992 4.249 52.346 1.00 60.91 213 LEU A O 1
ATOM 1590 N N . GLU A 1 214 ? -32.074 2.330 51.641 1.00 59.69 214 GLU A N 1
ATOM 1591 C CA . GLU A 1 214 ? -32.907 1.456 52.480 1.00 59.69 214 GLU A CA 1
ATOM 1592 C C . GLU A 1 214 ? -32.575 1.575 53.984 1.00 59.69 214 GLU A C 1
ATOM 1594 O O . GLU A 1 214 ? -33.431 1.362 54.840 1.00 59.69 214 GLU A O 1
ATOM 1599 N N . LYS A 1 215 ? -31.344 1.974 54.338 1.00 58.38 215 LYS A N 1
ATOM 1600 C CA . LYS A 1 215 ? -30.927 2.198 55.737 1.00 58.38 215 LYS A CA 1
ATOM 1601 C C . LYS A 1 215 ? -31.276 3.582 56.300 1.00 58.38 215 LYS A C 1
ATOM 1603 O O . LYS A 1 215 ? -31.124 3.779 57.503 1.00 58.38 215 LYS A O 1
ATOM 1608 N N . GLY A 1 216 ? -31.707 4.531 55.466 1.00 55.41 216 GLY A N 1
ATOM 1609 C CA . GLY A 1 216 ? -32.003 5.913 55.867 1.00 55.41 216 GLY A CA 1
ATOM 1610 C C . GLY A 1 216 ? -33.445 6.184 56.321 1.00 55.41 216 GLY A C 1
ATOM 1611 O O . GLY A 1 216 ? -33.716 7.285 56.794 1.00 55.41 216 GLY A O 1
ATOM 1612 N N . GLU A 1 217 ? -34.359 5.218 56.185 1.00 54.00 217 GLU A N 1
ATOM 1613 C CA . GLU A 1 217 ? -35.794 5.363 56.509 1.00 54.00 217 GLU A CA 1
ATOM 1614 C C . GLU A 1 217 ? -36.226 4.688 57.833 1.00 54.00 217 GLU A C 1
ATOM 1616 O O . GLU A 1 217 ? -37.421 4.510 58.072 1.00 54.00 217 GLU A O 1
ATOM 1621 N N . GLY A 1 218 ? -35.278 4.318 58.705 1.00 46.31 218 GLY A N 1
ATOM 1622 C CA . GLY A 1 218 ? -35.539 3.685 60.012 1.00 46.31 218 GLY A CA 1
ATOM 1623 C C . GLY A 1 218 ? -35.459 4.629 61.205 1.00 46.31 218 GLY A C 1
ATOM 1624 O O . GLY A 1 218 ? -34.420 5.314 61.333 1.00 46.31 218 GLY A O 1
#

Foldseek 3Di:
DLVVLVVVLVVLVVLLVVLVVVVVVVPPVSVVVNVVSVCSVVSNVVSVLVSVLVVVVVCVVVVPPVVLVVVVVPDDPLVSLLVLLVVLLVLLVVLLVVLVVLLVVLQVVLVDQDPLQWDQDPVRDIDGVLVDDQVVCVVVVHDDPVVLSVVQVVVVVVVRRHNDPSSVVSNVRSVSSNVSSVVSNVSSVVSNVVSVVVVVVVVVVVVVVVVVVVVPPD

Sequence (218 aa):
MATLVLLAMIVVAAAQALLRNLTNTGAGWANEALTQIAWADQFLQKGTLWVAFLGASLAVHSNKHIGIDVLSRVVPPVVRSIIHGIIGVAAGVICFYLARVFYMSIVINAADVPLDYEVLLPSGNRGHLCDIAGSELASQGIDRPDLFCAIRHLLGKIGVPATTPETVMQLIVPPALMLMSVRFVLKGIGSFIAATKGGERIEEVHELAGVDLEKGEG

Secondary structure (DSSP, 8-state):
-HHHHHHHHHHHHHHHHHHHHHHHTT-HHHHHHHHHTTHHHHHHHHHHHHHHHHHHHHHHHTT--HHHHHHHTTS-HHHHHHHHHHHHHHHHHHHHHHHHHHHHHHHHHTTS--GGGEEE-TTSSEEEGGGS-HHHHHHTTPPP-HHHHHHHHHHHHTT----SHHHHHHTTHHHHHHHHHHHHHHHHHHHHHHHHHHHHHHHHHHHHHHHHHHTS--

Radius of gyration: 27.79 Å; chains: 1; bounding box: 64×43×91 Å

pLDDT: mean 80.77, std 8.95, range [46.31, 95.38]